Protein 2W0M (pdb70)

Secondary structure (DSSP, 8-state):
---EE--S-HHHHGGGTTSEETT-EEEEE-STTSSHHHHHHHHHHHHHHHT--EEEEESSS-HHHHHHHHHHTT---GGGBTTTEEEEE----TTB-SS--HHHHHHHHHHHHHHH-SS-EEEEEETGGGGSSS-GGGHHHHHHHHHHHHHHTTEEEEEEE--HHHH-SEEEEEEEEEETTEEEEEEEEEEETT-----S-EEEEEETTTEEEEEEEPP-

B-factor: mean 36.16, std 5.41, range [18.7, 96.6]

Structure (mmCIF, N/CA/C/O backbone):
data_2W0M
#
_entry.id   2W0M
#
_cell.length_a   41.105
_cell.length_b   169.596
_cell.length_c   39.428
_cell.angle_alpha   90.00
_cell.angle_beta   90.00
_cell.angle_gamma   90.00
#
_symmetry.space_group_name_H-M   'P 21 21 2'
#
loop_
_entity.id
_entity.type
_entity.pdbx_description
1 polymer SSO2452
2 non-polymer 'ZINC ION'
3 non-polymer 'PYROPHOSPHATE 2-'
4 water water
#
loop_
_atom_site.group_PDB
_atom_site.id
_atom_site.type_symbol
_atom_site.label_atom_id
_atom_site.label_alt_id
_atom_site.label_comp_id
_atom_site.label_asym_id
_atom_site.label_entity_id
_atom_site.label_seq_id
_atom_site.pdbx_PDB_ins_code
_atom_site.Cartn_x
_atom_site.Cartn_y
_atom_site.Cartn_z
_atom_site.occupancy
_atom_site.B_iso_or_equiv
_atom_site.auth_seq_id
_atom_site.auth_comp_id
_atom_site.auth_asym_id
_atom_site.auth_atom_id
_atom_site.pdbx_PDB_model_num
ATOM 1 N N . MET A 1 1 ? 50.643 36.995 28.267 1.00 46.63 1 MET A N 1
ATOM 2 C CA . MET A 1 1 ? 49.531 37.105 27.273 1.00 46.60 1 MET A CA 1
ATOM 3 C C . MET A 1 1 ? 48.201 37.424 27.969 1.00 45.63 1 MET A C 1
ATOM 4 O O . MET A 1 1 ? 47.739 38.564 27.931 1.00 45.61 1 MET A O 1
ATOM 9 N N . VAL A 1 2 ? 47.581 36.435 28.605 1.00 44.70 2 VAL A N 1
ATOM 10 C CA . VAL A 1 2 ? 46.459 36.734 29.502 1.00 43.65 2 VAL A CA 1
ATOM 11 C C . VAL A 1 2 ? 46.723 36.264 30.921 1.00 42.53 2 VAL A C 1
ATOM 12 O O . VAL A 1 2 ? 47.501 35.344 31.157 1.00 42.51 2 VAL A O 1
ATOM 16 N N . SER A 1 3 ? 46.068 36.934 31.863 1.00 41.33 3 SER A N 1
ATOM 17 C CA . SER A 1 3 ? 46.117 36.565 33.277 1.00 40.25 3 SER A CA 1
ATOM 18 C C . SER A 1 3 ? 45.263 35.327 33.518 1.00 38.93 3 SER A C 1
ATOM 19 O O . SER A 1 3 ? 44.085 35.298 33.187 1.00 38.39 3 SER A O 1
ATOM 22 N N . ARG A 1 4 ? 45.891 34.312 34.093 1.00 37.83 4 ARG A N 1
ATOM 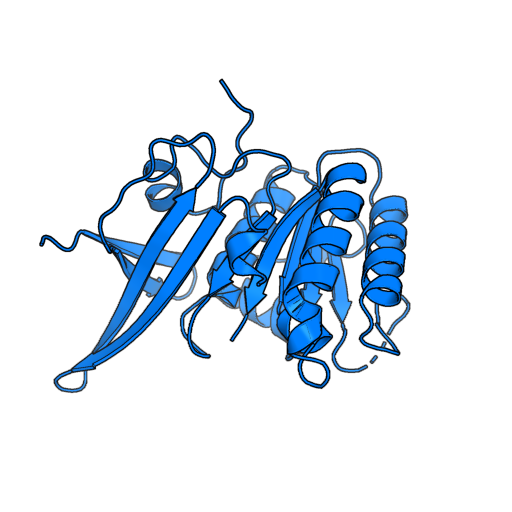23 C CA . ARG A 1 4 ? 45.298 32.994 34.239 1.00 37.00 4 ARG A CA 1
ATOM 24 C C . ARG A 1 4 ? 45.222 32.610 35.697 1.00 36.40 4 ARG A C 1
ATOM 25 O O . ARG A 1 4 ? 46.164 32.845 36.463 1.00 36.38 4 ARG A O 1
ATOM 33 N N . LEU A 1 5 ? 44.094 32.018 36.065 1.00 35.07 5 LEU A N 1
ATOM 34 C CA . LEU A 1 5 ? 43.871 31.529 37.420 1.00 34.59 5 LEU A CA 1
ATOM 35 C C . LEU A 1 5 ? 44.011 30.013 37.442 1.00 34.03 5 LEU A C 1
ATOM 36 O O . LEU A 1 5 ? 43.348 29.312 36.678 1.00 34.05 5 LEU A O 1
ATOM 41 N N . SER A 1 6 ? 44.847 29.509 38.338 1.00 33.14 6 SER A N 1
ATOM 42 C CA . SER A 1 6 ? 45.044 28.064 38.473 1.00 32.91 6 SER A CA 1
ATOM 43 C C . SER A 1 6 ? 43.777 27.319 38.867 1.00 32.91 6 SER A C 1
ATOM 44 O O . SER A 1 6 ? 42.987 27.791 39.683 1.00 33.01 6 SER A O 1
ATOM 47 N N . THR A 1 7 ? 43.609 26.136 38.291 1.00 33.09 7 THR A N 1
ATOM 48 C CA . THR A 1 7 ? 42.477 25.269 38.600 1.00 33.02 7 THR A CA 1
ATOM 49 C C . THR A 1 7 ? 42.653 24.619 39.960 1.00 32.84 7 THR A C 1
ATOM 50 O O . THR A 1 7 ? 41.713 24.059 40.519 1.00 32.87 7 THR A O 1
ATOM 54 N N . GLY A 1 8 ? 43.860 24.691 40.490 1.00 32.84 8 GLY A N 1
ATOM 55 C CA . GLY A 1 8 ? 44.194 23.984 41.725 1.00 32.92 8 GLY A CA 1
ATOM 56 C C . GLY A 1 8 ? 44.737 22.591 41.450 1.00 33.38 8 GLY A C 1
ATOM 57 O O . GLY A 1 8 ? 45.158 21.897 42.370 1.00 33.05 8 GLY A O 1
ATOM 58 N N . ILE A 1 9 ? 44.722 22.190 40.180 1.00 33.72 9 ILE A N 1
ATOM 59 C CA . ILE A 1 9 ? 45.299 20.914 39.745 1.00 34.10 9 ILE A CA 1
ATOM 60 C C . ILE A 1 9 ? 46.431 21.179 38.763 1.00 34.52 9 ILE A C 1
ATOM 61 O O . ILE A 1 9 ? 46.191 21.484 37.600 1.00 34.67 9 ILE A O 1
ATOM 66 N N . LEU A 1 10 ? 47.669 21.078 39.230 1.00 35.13 10 LEU A N 1
ATOM 67 C CA . LEU A 1 10 ? 48.819 21.490 38.424 1.00 35.53 10 LEU A CA 1
ATOM 68 C C . LEU A 1 10 ? 48.846 20.775 37.088 1.00 35.52 10 LEU A C 1
ATOM 69 O O . LEU A 1 10 ? 49.079 21.388 36.039 1.00 35.43 10 LEU A O 1
ATOM 74 N N . ASP A 1 11 ? 48.621 19.467 37.131 1.00 35.52 11 ASP A N 1
ATOM 75 C CA . ASP A 1 11 ? 48.683 18.661 35.920 1.00 35.51 11 ASP A CA 1
ATOM 76 C C . ASP A 1 11 ? 47.632 19.116 34.945 1.00 34.81 11 ASP A C 1
ATOM 77 O O . ASP A 1 11 ? 47.761 18.903 33.745 1.00 34.95 11 ASP A O 1
ATOM 82 N N . PHE A 1 12 ? 46.585 19.749 35.456 1.00 34.17 12 PHE A N 1
ATOM 83 C CA . PHE A 1 12 ? 45.516 20.205 34.584 1.00 33.82 12 PHE A CA 1
ATOM 84 C C . PHE A 1 12 ? 45.870 21.566 34.012 1.00 33.30 12 PHE A C 1
ATOM 85 O O . PHE A 1 12 ? 45.595 21.850 32.848 1.00 32.79 12 PHE A O 1
ATOM 93 N N . ASP A 1 13 ? 46.492 22.395 34.842 1.00 33.04 13 ASP A N 1
ATOM 94 C CA . ASP A 1 13 ? 46.916 23.724 34.417 1.00 32.88 13 ASP A CA 1
ATOM 95 C C . ASP A 1 13 ? 47.848 23.621 33.215 1.00 33.01 13 ASP A C 1
ATOM 96 O O . ASP A 1 13 ? 47.882 24.511 32.368 1.00 33.09 13 ASP A O 1
ATOM 101 N N . LYS A 1 14 ? 48.601 22.527 33.159 1.00 33.39 14 LYS A N 1
ATOM 102 C CA . LYS A 1 14 ? 49.551 22.292 32.080 1.00 33.57 14 LYS A CA 1
ATOM 103 C C . LYS A 1 14 ? 48.791 22.215 30.761 1.00 33.28 14 LYS A C 1
ATOM 104 O O . LYS A 1 14 ? 49.321 22.548 29.698 1.00 33.33 14 LYS A O 1
ATOM 110 N N . LEU A 1 15 ? 47.540 21.782 30.843 1.00 32.67 15 LEU A N 1
ATOM 111 C CA . LEU A 1 15 ? 46.750 21.515 29.648 1.00 32.29 15 LEU A CA 1
ATOM 112 C C . LEU A 1 15 ? 46.150 22.787 29.052 1.00 32.05 15 LEU A C 1
ATOM 113 O O . LEU A 1 15 ? 45.654 22.778 27.924 1.00 31.66 15 LEU A O 1
ATOM 118 N N . ILE A 1 16 ? 46.239 23.885 29.801 1.00 31.78 16 ILE A N 1
ATOM 119 C CA . ILE A 1 16 ? 45.600 25.139 29.415 1.00 31.61 16 ILE A CA 1
ATOM 120 C C . ILE A 1 16 ? 46.522 26.329 29.670 1.00 31.67 16 ILE A C 1
ATOM 121 O O . ILE A 1 16 ? 46.086 27.413 30.040 1.00 31.16 16 ILE A O 1
ATOM 126 N N . GLN A 1 17 ? 47.808 26.087 29.469 1.00 31.89 17 GLN A N 1
ATOM 127 C CA A GLN A 1 17 ? 48.822 27.138 29.456 0.50 32.04 17 GLN A CA 1
ATOM 128 C CA B GLN A 1 17 ? 48.804 27.153 29.445 0.50 31.98 17 GLN A CA 1
ATOM 129 C C . GLN A 1 17 ? 48.876 27.910 30.758 1.00 31.96 17 GLN A C 1
ATOM 130 O O . GLN A 1 17 ? 49.139 29.106 30.773 1.00 32.31 17 GLN A O 1
ATOM 141 N N . GLY A 1 18 ? 48.631 27.209 31.853 1.00 32.16 18 GLY A N 1
ATOM 142 C CA . GLY A 1 18 ? 48.804 27.792 33.167 1.00 32.29 18 GLY A CA 1
ATOM 143 C C . GLY A 1 18 ? 47.530 27.950 33.953 1.00 32.33 18 GLY A C 1
ATOM 144 O O . GLY A 1 18 ? 47.568 28.070 35.166 1.00 32.66 18 GLY A O 1
ATOM 145 N N . GLY A 1 19 ? 46.399 27.983 33.270 1.00 32.16 19 GLY A N 1
ATOM 146 C CA . GLY A 1 19 ? 45.130 28.081 33.965 1.00 32.17 19 GLY A CA 1
ATOM 147 C C . GLY A 1 19 ? 44.035 28.772 33.187 1.00 32.33 19 GLY A C 1
ATOM 148 O O . GLY A 1 19 ? 44.160 29.016 31.986 1.00 31.94 19 GLY A O 1
ATOM 149 N N . ILE A 1 20 ? 42.963 29.100 33.903 1.00 32.93 20 ILE A N 1
ATOM 150 C CA . ILE A 1 20 ? 41.760 29.669 33.304 1.00 33.18 20 ILE A CA 1
ATOM 151 C C . ILE A 1 20 ? 41.910 31.169 33.139 1.00 33.07 20 ILE A C 1
ATOM 152 O O . ILE A 1 20 ? 42.197 31.862 34.108 1.00 33.16 20 ILE A O 1
ATOM 157 N N . PRO A 1 21 ? 41.689 31.681 31.919 1.00 32.87 21 PRO A N 1
ATOM 158 C CA . PRO A 1 21 ? 41.720 33.129 31.708 1.00 33.33 21 PRO A CA 1
ATOM 159 C C . PRO A 1 21 ? 40.791 33.914 32.627 1.00 33.17 21 PRO A C 1
ATOM 160 O O . PRO A 1 21 ? 39.603 33.613 32.758 1.00 32.77 21 PRO A O 1
ATOM 164 N N . GLN A 1 22 ? 41.356 34.922 33.274 1.00 33.65 22 GLN A N 1
ATOM 165 C CA . GLN A 1 22 ? 40.594 35.740 34.208 1.00 33.57 22 GLN A CA 1
ATOM 166 C C . GLN A 1 22 ? 39.389 36.326 33.499 1.00 33.33 22 GLN A C 1
ATOM 167 O O . GLN A 1 22 ? 39.500 36.839 32.399 1.00 33.31 22 GLN A O 1
ATOM 173 N N . GLY A 1 23 ? 38.229 36.227 34.130 1.00 33.61 23 GLY A N 1
ATOM 174 C CA . GLY A 1 23 ? 36.997 36.794 33.574 1.00 33.53 23 GLY A CA 1
ATOM 175 C C . GLY A 1 23 ? 36.192 35.812 32.742 1.00 33.40 23 GLY A C 1
ATOM 176 O O . GLY A 1 23 ? 35.093 36.130 32.287 1.00 34.10 23 GLY A O 1
ATOM 177 N N . PHE A 1 24 ? 36.728 34.615 32.538 1.00 32.97 24 PHE A N 1
ATOM 178 C CA . PHE A 1 24 ? 36.033 33.612 31.743 1.00 32.74 24 PHE A CA 1
ATOM 179 C C . PHE A 1 24 ? 34.837 32.986 32.469 1.00 32.68 24 PHE A C 1
ATOM 180 O O . PHE A 1 24 ? 34.782 32.929 33.692 1.00 32.63 24 PHE A O 1
ATOM 188 N N . PHE A 1 25 ? 33.888 32.538 31.657 1.00 32.46 25 PHE A N 1
ATOM 189 C CA . PHE A 1 25 ? 32.724 31.773 32.086 1.00 32.47 25 PHE A CA 1
ATOM 190 C C . PHE A 1 25 ? 32.936 30.370 31.524 1.00 31.97 25 PHE A C 1
ATOM 191 O O . PHE A 1 25 ? 32.958 30.182 30.308 1.00 31.76 25 PHE A O 1
ATOM 199 N N . ILE A 1 26 ? 33.136 29.410 32.425 1.00 31.75 26 ILE A N 1
ATOM 200 C CA . ILE A 1 26 ? 33.519 28.044 32.087 1.00 31.98 26 ILE A CA 1
ATOM 201 C C . ILE A 1 26 ? 32.397 27.060 32.393 1.00 31.96 26 ILE A C 1
ATOM 202 O O . ILE A 1 26 ? 31.942 26.946 33.531 1.00 32.32 26 ILE A O 1
ATOM 207 N N . ALA A 1 27 ? 31.965 26.344 31.368 1.00 31.65 27 ALA A N 1
ATOM 208 C CA . ALA A 1 27 ? 30.913 25.351 31.522 1.00 31.79 27 ALA A CA 1
ATOM 209 C C . ALA A 1 27 ? 31.534 23.993 31.814 1.00 31.99 27 ALA A C 1
ATOM 210 O O . ALA A 1 27 ? 32.394 23.517 31.079 1.00 32.00 27 ALA A O 1
ATOM 212 N N . LEU A 1 28 ? 31.105 23.401 32.919 1.00 32.33 28 LEU A N 1
ATOM 213 C CA . LEU A 1 28 ? 31.507 22.044 33.299 1.00 32.58 28 LEU A CA 1
ATOM 214 C C . LEU A 1 28 ? 30.314 21.125 33.102 1.00 32.48 28 LEU A C 1
ATOM 215 O O . LEU A 1 28 ? 29.328 21.206 33.844 1.00 31.77 28 LEU A O 1
ATOM 220 N N . THR A 1 29 ? 30.413 20.243 32.112 1.00 32.82 29 THR A N 1
ATOM 221 C CA . THR A 1 29 ? 29.287 19.441 31.692 1.00 33.54 29 THR A CA 1
ATOM 222 C C . THR A 1 29 ? 29.568 17.950 31.898 1.00 33.73 29 THR A C 1
ATOM 223 O O . THR A 1 29 ? 30.725 17.500 31.886 1.00 33.60 29 THR A O 1
ATOM 227 N N . GLY A 1 30 ? 28.501 17.191 32.100 1.00 33.78 30 GLY A N 1
ATOM 228 C CA . GLY A 1 30 ? 28.633 15.774 32.377 1.00 34.06 30 GLY A CA 1
ATOM 229 C C . GLY A 1 30 ? 27.547 15.236 33.284 1.00 34.44 30 GLY A C 1
ATOM 230 O O . GLY A 1 30 ? 26.895 15.970 34.029 1.00 34.82 30 GLY A O 1
ATOM 231 N N . GLU A 1 31 ? 27.365 13.930 33.196 1.00 34.61 31 GLU A N 1
ATOM 232 C CA . GLU A 1 31 ? 26.403 13.201 33.997 1.00 35.10 31 GLU A CA 1
ATOM 233 C C . GLU A 1 31 ? 26.618 13.503 35.483 1.00 35.21 31 GLU A C 1
ATOM 234 O O . GLU A 1 31 ? 27.691 13.966 35.880 1.00 34.98 31 GLU A O 1
ATOM 240 N N . PRO A 1 32 ? 25.595 13.250 36.320 1.00 35.26 32 PRO A N 1
ATOM 241 C CA . PRO A 1 32 ? 25.836 13.353 37.758 1.00 34.97 32 PRO A CA 1
ATOM 242 C C . PRO A 1 32 ? 26.881 12.342 38.229 1.00 34.54 32 PRO A C 1
ATOM 243 O O . PRO A 1 32 ? 26.961 11.236 37.699 1.00 34.12 32 PRO A O 1
ATOM 247 N N . GLY A 1 33 ? 27.679 12.750 39.210 1.00 34.27 33 GLY A N 1
ATOM 248 C CA . GLY A 1 33 ? 28.717 11.908 39.807 1.00 34.16 33 GLY A CA 1
ATOM 249 C C . GLY A 1 33 ? 29.962 11.725 38.959 1.00 33.68 33 GLY A C 1
ATOM 250 O O . GLY A 1 33 ? 30.597 10.684 39.007 1.00 33.59 33 GLY A O 1
ATOM 251 N N . THR A 1 34 ? 30.327 12.748 38.198 1.00 33.66 34 THR A N 1
ATOM 252 C CA . THR A 1 34 ? 31.453 12.651 37.266 1.00 33.11 34 THR A CA 1
ATOM 253 C C . THR A 1 34 ? 32.635 13.524 37.681 1.00 33.22 34 THR A C 1
ATOM 254 O O . THR A 1 34 ? 33.634 13.625 36.959 1.00 32.84 34 THR A O 1
ATOM 258 N N . GLY A 1 35 ? 32.512 14.161 38.841 1.00 33.14 35 GLY A N 1
ATOM 259 C CA . GLY A 1 35 ? 33.619 14.901 39.429 1.00 33.23 35 GLY A CA 1
ATOM 260 C C . GLY A 1 35 ? 33.525 16.406 39.293 1.00 33.21 35 GLY A C 1
ATOM 261 O O . GLY A 1 35 ? 34.460 17.123 39.632 1.00 33.69 35 GLY A O 1
ATOM 262 N N . LYS A 1 36 ? 32.394 16.901 38.810 1.00 33.09 36 LYS A N 1
ATOM 263 C CA . LYS A 1 36 ? 32.282 18.329 38.510 1.00 32.44 36 LYS A CA 1
ATOM 264 C C . LYS A 1 36 ? 32.337 19.175 39.778 1.00 32.15 36 LYS A C 1
ATOM 265 O O . LYS A 1 36 ? 32.942 20.263 39.799 1.00 31.89 36 LYS A O 1
ATOM 271 N N . THR A 1 37 ? 31.697 18.704 40.843 1.00 32.08 37 THR A N 1
ATOM 272 C CA . THR A 1 37 ? 31.742 19.446 42.100 1.00 32.17 37 THR A CA 1
ATOM 273 C C . THR A 1 37 ? 33.168 19.473 42.653 1.00 32.16 37 THR A C 1
ATOM 274 O O . THR A 1 37 ? 33.659 20.530 43.034 1.00 32.06 37 THR A O 1
ATOM 278 N N . ILE A 1 38 ? 33.839 18.326 42.665 1.00 31.96 38 ILE A N 1
ATOM 279 C CA . ILE A 1 38 ? 35.214 18.259 43.172 1.00 32.05 38 ILE A CA 1
ATOM 280 C C . ILE A 1 38 ? 36.111 19.193 42.366 1.00 32.11 38 ILE A C 1
ATOM 281 O O . ILE A 1 38 ? 36.898 19.941 42.934 1.00 32.24 38 ILE A O 1
ATOM 286 N N . PHE A 1 39 ? 35.984 19.157 41.040 1.00 31.93 39 PHE A N 1
ATOM 287 C CA . PHE A 1 39 ? 36.794 20.015 40.174 1.00 32.09 39 PHE A CA 1
ATOM 288 C C . PHE A 1 39 ? 36.624 21.475 40.583 1.00 32.07 39 PHE A C 1
ATOM 289 O O . PHE A 1 39 ? 37.576 22.272 40.600 1.00 31.59 39 PHE A O 1
ATOM 297 N N . SER A 1 40 ? 35.389 21.806 40.930 1.00 31.85 40 SER A N 1
ATOM 298 C CA . SER A 1 40 ? 35.028 23.148 41.356 1.00 32.12 40 SER A CA 1
ATOM 299 C C . SER A 1 40 ? 35.603 23.501 42.734 1.00 32.24 40 SER A C 1
ATOM 300 O O . SER A 1 40 ? 36.052 24.633 42.959 1.00 32.57 40 SER A O 1
ATOM 303 N N . LEU A 1 41 ? 35.561 22.542 43.656 1.00 32.33 41 LEU A N 1
ATOM 304 C CA . LEU A 1 41 ? 36.126 22.753 44.977 1.00 32.43 41 LEU A CA 1
ATOM 305 C C . LEU A 1 41 ? 37.621 23.067 44.866 1.00 32.45 41 LEU A C 1
ATOM 306 O O . LEU A 1 41 ? 38.140 23.868 45.633 1.00 32.75 41 LEU A O 1
ATOM 311 N N . HIS A 1 42 ? 38.308 22.435 43.916 1.00 32.45 42 HIS A N 1
ATOM 312 C CA . HIS A 1 42 ? 39.742 22.716 43.700 1.00 32.29 42 HIS A CA 1
ATOM 313 C C . HIS A 1 42 ? 39.964 24.192 43.366 1.00 32.49 42 HIS A C 1
ATOM 314 O O . HIS A 1 42 ? 40.928 24.792 43.788 1.00 33.28 42 HIS A O 1
ATOM 321 N N . PHE A 1 43 ? 39.070 24.739 42.556 1.00 32.91 43 PHE A N 1
ATOM 322 C CA . PHE A 1 43 ? 39.180 26.100 41.996 1.00 32.92 43 PHE A CA 1
ATOM 323 C C . PHE A 1 43 ? 39.015 27.115 43.116 1.00 33.20 43 PHE A C 1
ATOM 324 O O . PHE A 1 43 ? 39.716 28.126 43.192 1.00 32.75 43 PHE A O 1
ATOM 332 N N . ILE A 1 44 ? 38.062 26.821 43.989 1.00 33.15 44 ILE A N 1
ATOM 333 C CA . ILE A 1 44 ? 37.778 27.655 45.148 1.00 33.08 44 ILE A CA 1
ATOM 334 C C . ILE A 1 44 ? 38.884 27.515 46.189 1.00 33.12 44 ILE A C 1
ATOM 335 O O . ILE A 1 44 ? 39.391 28.509 46.719 1.00 33.55 44 ILE A O 1
ATOM 340 N N . ALA A 1 45 ? 39.278 26.282 46.458 1.00 32.81 45 ALA A N 1
ATOM 341 C CA . ALA A 1 45 ? 40.325 26.028 47.438 1.00 32.95 45 ALA A CA 1
ATOM 342 C C . ALA A 1 45 ? 41.576 26.817 47.086 1.00 32.69 45 ALA A C 1
ATOM 343 O O . ALA A 1 45 ? 42.226 27.394 47.957 1.00 32.31 45 ALA A O 1
ATOM 345 N N . LYS A 1 46 ? 41.903 26.836 45.797 1.00 32.93 46 LYS A N 1
ATOM 346 C CA . LYS A 1 46 ? 43.123 27.485 45.322 1.00 32.80 46 LYS A CA 1
ATOM 347 C C . LYS A 1 46 ? 42.978 28.993 45.453 1.00 32.81 46 LYS A C 1
ATOM 348 O O . LYS A 1 46 ? 43.905 29.681 45.888 1.00 32.73 46 LYS A O 1
ATOM 354 N N . GLY A 1 47 ? 41.808 29.497 45.085 1.00 32.56 47 GLY A N 1
ATOM 355 C CA . GLY A 1 47 ? 41.490 30.913 45.267 1.00 32.84 47 GLY A CA 1
ATOM 356 C C . GLY A 1 47 ? 41.646 31.360 46.704 1.00 32.99 47 GLY A C 1
ATOM 357 O O . GLY A 1 47 ? 42.250 32.396 46.986 1.00 32.70 47 GLY A O 1
ATOM 358 N N . LEU A 1 48 ? 41.099 30.573 47.619 1.00 33.61 48 LEU A N 1
ATOM 359 C CA . LEU A 1 48 ? 41.138 30.915 49.034 1.00 34.30 48 LEU A CA 1
ATOM 360 C C . LEU A 1 48 ? 42.585 30.964 49.507 1.00 35.00 48 LEU A C 1
ATOM 361 O O . LEU A 1 48 ? 42.988 31.886 50.200 1.00 34.75 48 LEU A O 1
ATOM 366 N N . ARG A 1 49 ? 43.369 29.974 49.109 1.00 36.03 49 ARG A N 1
ATOM 367 C CA . ARG A 1 49 ? 44.776 29.945 49.487 1.00 36.99 49 ARG A CA 1
ATOM 368 C C . ARG A 1 49 ? 45.532 31.096 48.829 1.00 36.96 49 ARG A C 1
ATOM 369 O O . ARG A 1 49 ? 46.544 31.560 49.348 1.00 37.31 49 ARG A O 1
ATOM 377 N N . ASP A 1 50 ? 45.024 31.565 47.696 1.00 37.17 50 ASP A N 1
ATOM 378 C CA . ASP A 1 50 ? 45.640 32.681 46.975 1.00 37.46 50 ASP A CA 1
ATOM 379 C C . ASP A 1 50 ? 45.210 34.022 47.550 1.00 37.18 50 ASP A C 1
ATOM 380 O O . ASP A 1 50 ? 45.778 35.049 47.215 1.00 37.60 50 ASP A O 1
ATOM 385 N N . GLY A 1 51 ? 44.201 34.016 48.410 1.00 36.95 51 GLY A N 1
ATOM 386 C CA . GLY A 1 51 ? 43.658 35.264 48.956 1.00 36.57 51 GLY A CA 1
ATOM 387 C C . GLY A 1 51 ? 42.548 35.875 48.104 1.00 36.27 51 GLY A C 1
ATOM 388 O O . GLY A 1 51 ? 42.161 37.017 48.326 1.00 36.28 51 GLY A O 1
ATOM 389 N N . ASP A 1 52 ? 42.048 35.122 47.127 1.00 35.69 52 ASP A N 1
ATOM 390 C CA . ASP A 1 52 ? 40.945 35.577 46.268 1.00 35.67 52 ASP A CA 1
ATOM 391 C C . ASP A 1 52 ? 39.604 35.509 47.010 1.00 35.42 52 ASP A C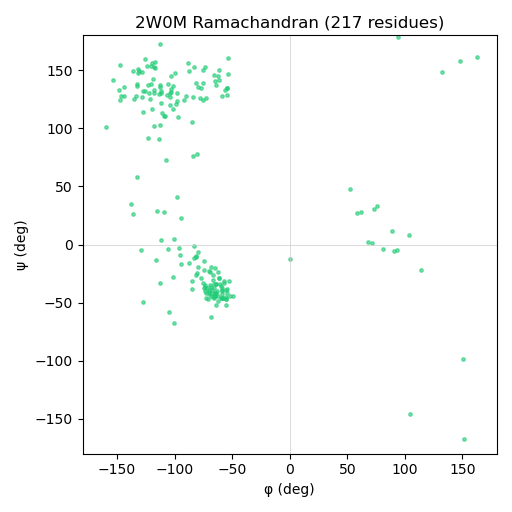 1
ATOM 392 O O . ASP A 1 52 ? 39.335 34.550 47.721 1.00 35.79 52 ASP A O 1
ATOM 397 N N . PRO A 1 53 ? 38.745 36.524 46.840 1.00 34.98 53 PRO A N 1
ATOM 398 C CA . PRO A 1 53 ? 37.386 36.311 47.310 1.00 34.53 53 PRO A CA 1
ATOM 399 C C . PRO A 1 53 ? 36.720 35.198 46.525 1.00 33.94 53 PRO A C 1
ATOM 400 O O . PRO A 1 53 ? 36.840 35.144 45.302 1.00 34.15 53 PRO A O 1
ATOM 404 N N . CYS A 1 54 ? 36.010 34.325 47.230 1.00 33.17 54 CYS A N 1
ATOM 405 C CA . CYS A 1 54 ? 35.410 33.148 46.624 1.00 32.58 54 CYS A CA 1
ATOM 406 C C . CYS A 1 54 ? 33.956 32.956 47.028 1.00 31.79 54 CYS A C 1
ATOM 407 O O . CYS A 1 54 ? 33.585 33.127 48.187 1.00 31.20 54 CYS A O 1
ATOM 410 N N . ILE A 1 55 ? 33.148 32.594 46.037 1.00 31.44 55 ILE A N 1
ATOM 411 C CA . ILE A 1 55 ? 31.718 32.365 46.225 1.00 31.20 55 ILE A CA 1
ATOM 412 C C . ILE A 1 55 ? 31.320 31.063 45.549 1.00 30.89 55 ILE A C 1
ATOM 413 O O . ILE A 1 55 ? 31.636 30.797 44.376 1.00 30.96 55 ILE A O 1
ATOM 418 N N . TYR A 1 56 ? 30.659 30.220 46.324 1.00 31.12 56 TYR A N 1
ATOM 419 C CA . TYR A 1 56 ? 30.171 28.954 45.835 1.00 30.56 56 TYR A CA 1
ATOM 420 C C . TYR A 1 56 ? 28.667 28.925 45.993 1.00 30.49 56 TYR A C 1
ATOM 421 O O . TYR A 1 56 ? 28.161 28.972 47.117 1.00 30.51 56 TYR A O 1
ATOM 430 N N . VAL A 1 57 ? 27.959 28.849 44.869 1.00 30.15 57 VAL A N 1
ATOM 431 C CA . VAL A 1 57 ? 26.503 28.681 44.872 1.00 30.18 57 VAL A CA 1
ATOM 432 C C . VAL A 1 57 ? 26.121 27.219 44.638 1.00 30.65 57 VAL A C 1
ATOM 433 O O . VAL A 1 57 ? 26.458 26.632 43.615 1.00 30.45 57 VAL A O 1
ATOM 437 N N . THR A 1 58 ? 25.399 26.645 45.597 1.00 31.28 58 THR A N 1
ATOM 438 C CA . THR A 1 58 ? 25.004 25.241 45.531 1.00 31.75 58 THR A CA 1
ATOM 439 C C . THR A 1 58 ? 23.488 25.106 45.486 1.00 32.45 58 THR A C 1
ATOM 440 O O . THR A 1 58 ? 22.765 25.704 46.284 1.00 32.06 58 THR A O 1
ATOM 444 N N . THR A 1 59 ? 23.023 24.317 44.523 1.00 33.35 59 THR A N 1
ATOM 445 C CA . THR A 1 59 ? 21.603 24.205 44.234 1.00 34.36 59 THR A CA 1
ATOM 446 C C . THR A 1 59 ? 21.053 22.805 44.490 1.00 35.37 59 THR A C 1
ATOM 447 O O . THR A 1 59 ? 19.837 22.613 44.534 1.00 35.91 59 THR A O 1
ATOM 451 N N . GLU A 1 60 ? 21.938 21.829 44.656 1.00 36.68 60 GLU A N 1
ATOM 452 C CA . GLU A 1 60 ? 21.515 20.434 44.847 1.00 38.00 60 GLU A CA 1
ATOM 453 C C . GLU A 1 60 ? 21.844 19.954 46.248 1.00 38.42 60 GLU A C 1
ATOM 454 O O . GLU A 1 60 ? 21.128 19.134 46.818 1.00 38.52 60 GLU A O 1
ATOM 460 N N . GLU A 1 61 ? 22.948 20.454 46.789 1.00 38.91 61 GLU A N 1
ATOM 461 C CA . GLU A 1 61 ? 23.408 20.042 48.104 1.00 39.54 61 GLU A CA 1
ATOM 462 C C . GLU A 1 61 ? 23.313 21.188 49.083 1.00 39.25 61 GLU A C 1
ATOM 463 O O . GLU A 1 61 ? 23.047 22.338 48.709 1.00 40.07 61 GLU A O 1
ATOM 469 N N . SER A 1 62 ? 23.571 20.859 50.342 1.00 38.39 62 SER A N 1
ATOM 470 C CA . SER A 1 62 ? 23.581 21.832 51.413 1.00 37.55 62 SER A CA 1
ATOM 471 C C . SER A 1 62 ? 24.971 22.438 51.540 1.00 37.15 62 SER A C 1
ATOM 472 O O . SER A 1 62 ? 25.971 21.842 51.143 1.00 36.53 62 SER A O 1
ATOM 475 N N . ARG A 1 63 ? 25.017 23.635 52.103 1.00 36.77 63 ARG A N 1
ATOM 476 C CA . ARG A 1 63 ? 26.274 24.294 52.377 1.00 36.47 63 ARG A CA 1
ATOM 477 C C . ARG A 1 63 ? 27.173 23.398 53.212 1.00 36.02 63 ARG A C 1
ATOM 478 O O . ARG A 1 63 ? 28.376 23.366 53.020 1.00 35.72 63 ARG A O 1
ATOM 486 N N . ASP A 1 64 ? 26.581 22.671 54.150 1.00 35.71 64 ASP A N 1
ATOM 487 C CA . ASP A 1 64 ? 27.363 21.818 55.033 1.00 35.48 64 ASP A CA 1
ATOM 488 C C . ASP A 1 64 ? 27.958 20.669 54.255 1.00 35.07 64 ASP A C 1
ATOM 489 O O . ASP A 1 64 ? 29.082 20.247 54.512 1.00 34.66 64 ASP A O 1
ATOM 494 N N . SER A 1 65 ? 27.202 20.175 53.286 1.00 34.91 65 SER A N 1
ATOM 495 C CA . SER A 1 65 ? 27.671 19.066 52.459 1.00 35.02 65 SER A CA 1
ATOM 496 C C . SER A 1 65 ? 28.888 19.484 51.653 1.00 34.64 65 SER A C 1
ATOM 497 O O . SER A 1 65 ? 29.843 18.731 51.535 1.00 34.76 65 SER A O 1
ATOM 500 N N . ILE A 1 66 ? 28.840 20.698 51.111 1.00 34.66 66 ILE A N 1
ATOM 501 C CA . ILE A 1 66 ? 29.959 21.266 50.352 1.00 34.36 66 ILE A CA 1
ATOM 502 C C . ILE A 1 66 ? 31.189 21.339 51.249 1.00 34.26 66 ILE A C 1
ATOM 503 O O . ILE A 1 66 ? 32.285 20.937 50.863 1.00 34.17 66 ILE A O 1
ATOM 508 N N . ILE A 1 67 ? 30.985 21.821 52.467 1.00 34.43 67 ILE A N 1
ATOM 509 C CA . ILE A 1 67 ? 32.071 21.966 53.433 1.00 34.52 67 ILE A CA 1
ATOM 510 C C . ILE A 1 67 ? 32.643 20.599 53.821 1.00 34.93 67 ILE A C 1
ATOM 511 O O . ILE A 1 67 ? 33.857 20.438 53.910 1.00 34.94 67 ILE A O 1
ATOM 516 N N . ARG A 1 68 ? 31.770 19.616 54.023 1.00 35.19 68 ARG A N 1
ATOM 517 C CA . ARG A 1 68 ? 32.205 18.268 54.387 1.00 35.67 68 ARG A CA 1
ATOM 518 C C . ARG A 1 68 ? 32.978 17.638 53.244 1.00 35.50 68 ARG A C 1
ATOM 519 O O . ARG A 1 68 ? 33.949 16.921 53.455 1.00 35.28 68 ARG A O 1
ATOM 527 N N . GLN A 1 69 ? 32.536 17.914 52.027 1.00 35.56 69 GLN A N 1
ATOM 528 C CA . GLN A 1 69 ? 33.169 17.353 50.841 1.00 35.89 69 GLN A CA 1
ATOM 529 C C . GLN A 1 69 ? 34.586 17.868 50.702 1.00 35.57 69 GLN A C 1
ATOM 530 O O . GLN A 1 69 ? 35.517 17.109 50.413 1.00 35.36 69 GLN A O 1
ATOM 536 N N . ALA A 1 70 ? 34.737 19.170 50.912 1.00 34.97 70 ALA A N 1
ATOM 537 C CA . ALA A 1 70 ? 36.033 19.810 50.805 1.00 34.66 70 ALA A CA 1
ATOM 538 C C . ALA A 1 70 ? 37.001 19.208 51.824 1.00 34.63 70 ALA A C 1
ATOM 539 O O . ALA A 1 70 ? 38.195 19.093 51.563 1.00 34.18 70 ALA A O 1
ATOM 541 N N . LYS A 1 71 ? 36.480 18.825 52.985 1.00 34.89 71 LYS A N 1
ATOM 542 C CA . LYS A 1 71 ? 37.330 18.318 54.067 1.00 35.43 71 LYS A CA 1
ATOM 543 C C . LYS A 1 71 ? 37.879 16.961 53.684 1.00 35.73 71 LYS A C 1
ATOM 544 O O . LYS A 1 71 ? 38.910 16.521 54.180 1.00 35.81 71 LYS A O 1
ATOM 550 N N . GLN A 1 72 ? 37.172 16.308 52.778 1.00 36.27 72 GLN A N 1
ATOM 551 C CA . GLN A 1 72 ? 37.582 15.011 52.282 1.00 36.61 72 GLN A CA 1
ATOM 552 C C . GLN A 1 72 ? 38.933 15.154 51.605 1.00 36.44 72 GLN A C 1
ATOM 553 O O . GLN A 1 72 ? 39.727 14.221 51.587 1.00 36.04 72 GLN A O 1
ATOM 559 N N . PHE A 1 73 ? 39.199 16.337 51.059 1.00 36.36 73 PHE A N 1
ATOM 560 C CA . PHE A 1 73 ? 40.393 16.527 50.240 1.00 36.55 73 PHE A CA 1
ATOM 561 C C . PHE A 1 73 ? 41.329 17.504 50.908 1.00 36.79 73 PHE A C 1
ATOM 562 O O . PHE A 1 73 ? 42.115 18.188 50.269 1.00 36.64 73 PHE A O 1
ATOM 570 N N . ASN A 1 74 ? 41.233 17.503 52.233 1.00 37.35 74 ASN A N 1
ATOM 571 C CA . ASN A 1 74 ? 42.087 18.292 53.129 1.00 37.79 74 ASN A CA 1
ATOM 572 C C . ASN A 1 74 ? 41.952 19.787 52.908 1.00 37.48 74 ASN A C 1
ATOM 573 O O . ASN A 1 74 ? 42.893 20.532 53.164 1.00 37.58 74 ASN A O 1
ATOM 578 N N . TRP A 1 75 ? 40.783 20.219 52.441 1.00 37.33 75 TRP A N 1
ATOM 579 C CA . TRP A 1 75 ? 40.454 21.652 52.370 1.00 37.28 75 TRP A CA 1
ATOM 580 C C . TRP A 1 75 ? 39.497 22.042 53.487 1.00 37.27 75 TRP A C 1
ATOM 581 O O . TRP A 1 75 ? 38.457 21.406 53.690 1.00 37.64 75 TRP A O 1
ATOM 592 N N . ASP A 1 76 ? 39.855 23.109 54.192 1.00 36.82 76 ASP A N 1
ATOM 593 C CA . ASP A 1 76 ? 39.145 23.530 55.386 1.00 36.30 76 ASP A CA 1
ATOM 594 C C . ASP A 1 76 ? 38.461 24.884 55.149 1.00 35.97 76 ASP A C 1
ATOM 595 O O . ASP A 1 76 ? 39.039 25.940 55.380 1.00 35.78 76 ASP A O 1
ATOM 600 N N . PHE A 1 77 ? 37.218 24.831 54.692 1.00 35.54 77 PHE A N 1
ATOM 601 C CA . PHE A 1 77 ? 36.491 26.026 54.271 1.00 35.49 77 PHE A CA 1
ATOM 602 C C . PHE A 1 77 ? 35.886 26.786 55.434 1.00 35.55 77 PHE A C 1
ATOM 603 O O . PHE A 1 77 ? 35.390 27.898 55.271 1.00 35.61 77 PHE A O 1
ATOM 611 N N . GLU A 1 78 ? 35.912 26.183 56.610 1.00 35.84 78 GLU A N 1
ATOM 612 C CA . GLU A 1 78 ? 35.128 26.725 57.708 1.00 36.08 78 GLU A CA 1
ATOM 613 C C . GLU A 1 78 ? 35.602 28.103 58.160 1.00 35.78 78 GLU A C 1
ATOM 614 O O . GLU A 1 78 ? 34.787 29.000 58.356 1.00 35.88 78 GLU A O 1
ATOM 620 N N . GLU A 1 79 ? 36.910 28.285 58.290 1.00 35.47 79 GLU A N 1
ATOM 621 C CA . GLU A 1 79 ? 37.437 29.521 58.860 1.00 35.34 79 GLU A CA 1
ATOM 622 C C . GLU A 1 79 ? 37.554 30.644 57.841 1.00 35.41 79 GLU A C 1
ATOM 623 O O . GLU A 1 79 ? 37.958 31.751 58.179 1.00 35.32 79 GLU A O 1
ATOM 629 N N . TYR A 1 80 ? 37.193 30.356 56.599 1.00 35.76 80 TYR A N 1
ATOM 630 C CA . TYR A 1 80 ? 37.235 31.361 55.539 1.00 36.00 80 TYR A CA 1
ATOM 631 C C . TYR A 1 80 ? 35.865 32.001 55.416 1.00 36.30 80 TYR A C 1
ATOM 632 O O . TYR A 1 80 ? 35.713 33.069 54.823 1.00 35.78 80 TYR A O 1
ATOM 641 N N . ILE A 1 81 ? 34.872 31.332 55.992 1.00 36.72 81 ILE A N 1
ATOM 642 C CA . ILE A 1 81 ? 33.472 31.718 55.811 1.00 37.33 81 ILE A CA 1
ATOM 643 C C . ILE A 1 81 ? 33.209 33.141 56.278 1.00 37.53 81 ILE A C 1
ATOM 644 O O . ILE A 1 81 ? 33.553 33.527 57.402 1.00 37.48 81 ILE A O 1
ATOM 649 N N . GLU A 1 82 ? 32.610 33.914 55.377 1.00 37.71 82 GLU A N 1
ATOM 650 C CA . GLU A 1 82 ? 32.292 35.316 55.615 1.00 37.96 82 GLU A CA 1
ATOM 651 C C . GLU A 1 82 ? 33.537 36.202 55.711 1.00 37.52 82 GLU A C 1
ATOM 652 O O . GLU A 1 82 ? 33.435 37.406 55.928 1.00 37.91 82 GLU A O 1
ATOM 658 N N . LYS A 1 83 ? 34.709 35.608 55.528 1.00 36.92 83 LYS A N 1
ATOM 659 C CA . LYS A 1 83 ? 35.951 36.374 55.498 1.00 36.47 83 LYS A CA 1
ATOM 660 C C . LYS A 1 83 ? 36.451 36.496 54.066 1.00 35.75 83 LYS A C 1
ATOM 661 O O . LYS A 1 83 ? 36.638 37.601 53.551 1.00 35.16 83 LYS A O 1
ATOM 667 N N . LYS A 1 84 ? 36.674 35.341 53.443 1.00 34.62 84 LYS A N 1
ATOM 668 C CA . LYS A 1 84 ? 37.099 35.259 52.041 1.00 34.37 84 LYS A CA 1
ATOM 669 C C . LYS A 1 84 ? 36.226 34.288 51.221 1.00 33.20 84 LYS A C 1
ATOM 670 O O . LYS A 1 84 ? 36.382 34.194 50.015 1.00 32.56 84 LYS A O 1
ATOM 676 N N . LEU A 1 85 ? 35.298 33.596 51.888 1.00 32.49 85 LEU A N 1
ATOM 677 C CA . LEU A 1 85 ? 34.385 32.646 51.244 1.00 31.97 85 LEU A CA 1
ATOM 678 C C . LEU A 1 85 ? 32.951 32.871 51.683 1.00 31.68 85 LEU A C 1
ATOM 679 O O . LEU A 1 85 ? 32.670 33.067 52.863 1.00 31.35 85 LEU A O 1
ATOM 684 N N . ILE A 1 86 ? 32.041 32.839 50.723 1.00 31.43 86 ILE A N 1
ATOM 685 C CA . ILE A 1 86 ? 30.624 32.747 51.042 1.00 31.38 86 ILE A CA 1
ATOM 686 C C . ILE A 1 86 ? 30.044 31.598 50.236 1.00 31.45 86 ILE A C 1
ATOM 687 O O . ILE A 1 86 ? 30.220 31.522 49.022 1.00 30.65 86 ILE A O 1
ATOM 692 N N . ILE A 1 87 ? 29.377 30.684 50.924 1.00 31.68 87 ILE A N 1
ATOM 693 C CA . ILE A 1 87 ? 28.645 29.626 50.242 1.00 32.08 87 ILE A CA 1
ATOM 694 C C . ILE A 1 87 ? 27.184 29.982 50.301 1.00 32.43 87 ILE A C 1
ATOM 695 O O . ILE A 1 87 ? 26.622 30.164 51.382 1.00 31.76 87 ILE A O 1
ATOM 700 N N . ILE A 1 88 ? 26.589 30.126 49.122 1.00 33.46 88 ILE A N 1
ATOM 701 C CA . ILE A 1 88 ? 25.172 30.433 48.991 1.00 34.15 88 ILE A CA 1
ATOM 702 C C . ILE A 1 88 ? 24.403 29.148 48.734 1.00 35.78 88 ILE A C 1
ATOM 703 O O . ILE A 1 88 ? 24.678 28.415 47.790 1.00 35.26 88 ILE A O 1
ATOM 708 N N . ASP A 1 89 ? 23.442 28.895 49.609 1.00 37.75 89 ASP A N 1
ATOM 709 C CA . ASP A 1 89 ? 22.676 27.675 49.599 1.00 39.70 89 ASP A CA 1
ATOM 710 C C . ASP A 1 89 ? 21.368 27.922 48.858 1.00 40.98 89 ASP A C 1
ATOM 711 O O . ASP A 1 89 ? 20.499 28.648 49.326 1.00 41.24 89 ASP A O 1
ATOM 716 N N . ALA A 1 90 ? 21.237 27.341 47.679 1.00 42.56 90 ALA A N 1
ATOM 717 C CA . ALA A 1 90 ? 20.030 27.538 46.910 1.00 43.61 90 ALA A CA 1
ATOM 718 C C . ALA A 1 90 ? 19.170 26.313 47.107 1.00 44.63 90 ALA A C 1
ATOM 719 O O . ALA A 1 90 ? 18.118 26.169 46.486 1.00 44.90 90 ALA A O 1
ATOM 721 N N . LEU A 1 91 ? 19.637 25.422 47.977 1.00 45.56 91 LEU A N 1
ATOM 722 C CA . LEU A 1 91 ? 18.838 24.263 48.387 1.00 46.16 91 LEU A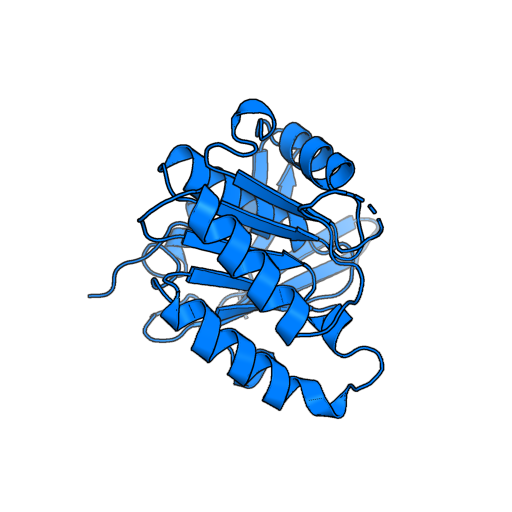 CA 1
ATOM 723 C C . LEU A 1 91 ? 18.353 24.446 49.825 1.00 46.59 91 LEU A C 1
ATOM 724 O O . LEU A 1 91 ? 18.846 23.794 50.748 1.00 47.04 91 LEU A O 1
ATOM 729 N N . MET A 1 92 ? 17.392 25.341 50.017 1.00 46.92 92 MET A N 1
ATOM 730 C CA . MET A 1 92 ? 16.836 25.567 51.343 1.00 46.98 92 MET A CA 1
ATOM 731 C C . MET A 1 92 ? 16.357 27.009 51.491 1.00 47.10 92 MET A C 1
ATOM 732 O O . MET A 1 92 ? 15.153 27.263 51.588 1.00 47.50 92 MET A O 1
ATOM 734 N N . ASP A 1 97 ? 21.746 31.572 55.233 1.00 44.14 97 ASP A N 1
ATOM 735 C CA . ASP A 1 97 ? 20.535 32.166 55.801 1.00 44.22 97 ASP A CA 1
ATOM 736 C C . ASP A 1 97 ? 20.224 33.459 55.072 1.00 43.87 97 ASP A C 1
ATOM 737 O O . ASP A 1 97 ? 19.220 33.572 54.363 1.00 43.93 97 ASP A O 1
ATOM 742 N N . GLN A 1 98 ? 21.086 34.447 55.265 1.00 43.29 98 GLN A N 1
ATOM 743 C CA . GLN A 1 98 ? 21.057 35.612 54.409 1.00 42.86 98 GLN A CA 1
ATOM 744 C C . GLN A 1 98 ? 21.785 35.190 53.141 1.00 42.22 98 GLN A C 1
ATOM 745 O O . GLN A 1 98 ? 21.636 35.804 52.089 1.00 41.81 98 GLN A O 1
ATOM 751 N N . TRP A 1 99 ? 22.567 34.122 53.262 1.00 41.82 99 TRP A N 1
ATOM 752 C CA . TRP A 1 99 ? 23.283 33.560 52.119 1.00 41.64 99 TRP A CA 1
ATOM 753 C C . TRP A 1 99 ? 22.503 32.375 51.568 1.00 41.85 99 TRP A C 1
ATOM 754 O O . TRP A 1 99 ? 23.059 31.343 51.194 1.00 41.51 99 TRP A O 1
ATOM 765 N N . SER A 1 100 ? 21.195 32.547 51.531 1.00 42.22 100 SER A N 1
ATOM 766 C CA . SER A 1 100 ? 20.315 31.562 50.943 1.00 42.84 100 SER A CA 1
ATOM 767 C C . SER A 1 100 ? 19.603 32.186 49.751 1.00 43.26 100 SER A C 1
ATOM 768 O O . SER A 1 100 ? 19.405 33.400 49.699 1.00 43.36 100 SER A O 1
ATOM 771 N N . LEU A 1 101 ? 19.244 31.352 48.785 1.00 43.68 101 LEU A N 1
ATOM 772 C CA . LEU A 1 101 ? 18.362 31.772 47.703 1.00 43.96 101 LEU A CA 1
ATOM 773 C C . LEU A 1 101 ? 16.946 31.268 47.942 1.00 44.34 101 LEU A C 1
ATOM 774 O O . LEU A 1 101 ? 16.703 30.062 47.987 1.00 44.40 101 LEU A O 1
ATOM 779 N N . VAL A 1 102 ? 16.018 32.203 48.106 1.00 44.82 102 VAL A N 1
ATOM 780 C CA . VAL A 1 102 ? 14.603 31.865 48.238 1.00 45.06 102 VAL A CA 1
ATOM 781 C C . VAL A 1 102 ? 14.074 31.322 46.925 1.00 45.16 102 VAL A C 1
ATOM 782 O O . VAL A 1 102 ? 13.636 30.169 46.838 1.00 45.44 102 VAL A O 1
ATOM 786 N N . ASN A 1 103 ? 14.108 32.171 45.904 1.00 44.87 103 ASN A N 1
ATOM 787 C CA . ASN A 1 103 ? 13.725 31.757 44.561 1.00 44.75 103 ASN A CA 1
ATOM 788 C C . ASN A 1 103 ? 14.953 31.541 43.695 1.00 43.94 103 ASN A C 1
ATOM 789 O O . ASN A 1 103 ? 15.878 32.358 43.680 1.00 44.09 103 ASN A O 1
ATOM 794 N N . LEU A 1 104 ? 14.960 30.424 42.985 1.00 42.83 104 LEU A N 1
ATOM 795 C CA . LEU A 1 104 ? 16.012 30.159 42.026 1.00 42.18 104 LEU A CA 1
ATOM 796 C C . LEU A 1 104 ? 15.703 30.817 40.692 1.00 40.95 104 LEU A C 1
ATOM 797 O O . LEU A 1 104 ? 15.294 30.153 39.743 1.00 40.88 104 LEU A O 1
ATOM 802 N N . THR A 1 105 ? 15.906 32.129 40.638 1.00 39.37 105 THR A N 1
ATOM 803 C CA . THR A 1 105 ? 15.867 32.868 39.381 1.00 38.20 105 THR A CA 1
ATOM 804 C C . THR A 1 105 ? 17.245 33.484 39.108 1.00 37.44 105 THR A C 1
ATOM 805 O O . THR A 1 105 ? 18.032 33.687 40.031 1.00 37.36 105 THR A O 1
ATOM 809 N N . PRO A 1 106 ? 17.545 33.777 37.835 1.00 36.46 106 PRO A N 1
ATOM 810 C CA . PRO A 1 106 ? 18.844 34.316 37.481 1.00 35.80 106 PRO A CA 1
ATOM 811 C C . PRO A 1 106 ? 19.169 35.626 38.185 1.00 35.23 106 PRO A C 1
ATOM 812 O O . PRO A 1 106 ? 20.284 35.814 38.632 1.00 34.70 106 PRO A O 1
ATOM 816 N N . GLU A 1 107 ? 18.198 36.526 38.279 1.00 34.67 107 GLU A N 1
ATOM 817 C CA . GLU A 1 107 ? 18.465 37.848 38.846 1.00 34.56 107 GLU A CA 1
ATOM 818 C C . GLU A 1 107 ? 18.639 37.778 40.364 1.00 34.52 107 GLU A C 1
ATOM 819 O O . GLU A 1 107 ? 19.511 38.432 40.930 1.00 34.28 107 GLU A O 1
ATOM 825 N N . GLU A 1 108 ? 17.818 36.969 41.018 1.00 34.63 108 GLU A N 1
ATOM 826 C CA . GLU A 1 108 ? 17.966 36.760 42.446 1.00 34.90 108 GLU A CA 1
ATOM 827 C C . GLU A 1 108 ? 19.353 36.208 42.749 1.00 34.60 108 GLU A C 1
ATOM 828 O O . GLU A 1 108 ? 19.975 36.600 43.736 1.00 34.14 108 GLU A O 1
ATOM 834 N N . LEU A 1 109 ? 19.834 35.312 41.885 1.00 34.57 109 LEU A N 1
ATOM 835 C CA . LEU A 1 109 ? 21.135 34.648 42.081 1.00 34.65 109 LEU A CA 1
ATOM 836 C C . LEU A 1 109 ? 22.265 35.638 41.933 1.00 34.44 109 LEU A C 1
ATOM 837 O O . LEU A 1 109 ? 23.202 35.643 42.720 1.00 34.52 109 LEU A O 1
ATOM 842 N N . VAL A 1 110 ? 22.171 36.479 40.916 1.00 34.26 110 VAL A N 1
ATOM 843 C CA . VAL A 1 110 ? 23.205 37.483 40.677 1.00 34.00 110 VAL A CA 1
ATOM 844 C C . VAL A 1 110 ? 23.220 38.523 41.811 1.00 33.67 110 VAL A C 1
ATOM 845 O O . VAL A 1 110 ? 24.283 38.888 42.328 1.00 33.08 110 VAL A O 1
ATOM 849 N N . ASN A 1 111 ? 22.040 38.992 42.193 1.00 33.13 111 ASN A N 1
ATOM 850 C CA . ASN A 1 111 ? 21.934 39.989 43.256 1.00 33.09 111 ASN A CA 1
ATOM 851 C C . ASN A 1 111 ? 22.549 39.468 44.554 1.00 33.21 111 ASN A C 1
ATOM 852 O O . ASN A 1 111 ? 23.194 40.205 45.298 1.00 33.07 111 ASN A O 1
ATOM 857 N N . LYS A 1 112 ? 22.356 38.183 44.812 1.00 33.07 112 LYS A N 1
ATOM 858 C CA . LYS A 1 112 ? 22.860 37.579 46.039 1.00 33.25 112 LYS A CA 1
ATOM 859 C C . LYS A 1 112 ? 24.371 37.418 45.945 1.00 32.89 112 LYS A C 1
ATOM 860 O O . LYS A 1 112 ? 25.091 37.553 46.933 1.00 33.44 112 LYS A O 1
ATOM 866 N N . VAL A 1 113 ? 24.848 37.137 44.745 1.00 32.42 113 VAL A N 1
ATOM 867 C CA . VAL A 1 113 ? 26.272 36.941 44.548 1.00 32.33 113 VAL A CA 1
ATOM 868 C C . VAL A 1 113 ? 26.971 38.288 44.674 1.00 32.41 113 VAL A C 1
ATOM 869 O O . VAL A 1 113 ? 28.052 38.378 45.240 1.00 32.37 113 VAL A O 1
ATOM 873 N N . ILE A 1 114 ? 26.337 39.338 44.172 1.00 31.88 114 ILE A N 1
ATOM 874 C CA . ILE A 1 114 ? 26.925 40.665 44.248 1.00 32.13 114 ILE A CA 1
ATOM 875 C C . ILE A 1 114 ? 26.916 41.146 45.692 1.00 32.06 114 ILE A C 1
ATOM 876 O O . ILE A 1 114 ? 27.877 41.760 46.155 1.00 31.59 114 ILE A O 1
ATOM 881 N N . GLU A 1 115 ? 25.831 40.846 46.404 1.00 32.46 115 GLU A N 1
ATOM 882 C CA . GLU A 1 115 ? 25.739 41.152 47.826 1.00 32.89 115 GLU A CA 1
ATOM 883 C C . GLU A 1 115 ? 26.926 40.520 48.566 1.00 32.91 115 GLU A C 1
ATOM 884 O O . GLU A 1 115 ? 27.595 41.166 49.377 1.00 32.62 115 GLU A O 1
ATOM 890 N N . ALA A 1 116 ? 27.180 39.254 48.269 1.00 32.91 116 ALA A N 1
ATOM 891 C CA . ALA A 1 116 ? 28.266 38.521 48.903 1.00 33.23 116 ALA A CA 1
ATOM 892 C C . ALA A 1 116 ? 29.596 39.162 48.553 1.00 33.36 116 ALA A C 1
ATOM 893 O O . ALA A 1 116 ? 30.467 39.281 49.411 1.00 34.36 116 ALA A O 1
ATOM 895 N N . LYS A 1 117 ? 29.744 39.591 47.303 1.00 33.41 117 LYS A N 1
ATOM 896 C CA . LYS A 1 117 ? 30.999 40.193 46.839 1.00 33.34 117 LYS A CA 1
ATOM 897 C C . LYS A 1 117 ? 31.256 41.497 47.588 1.00 33.21 117 LYS A C 1
ATOM 898 O O . LYS A 1 117 ? 32.392 41.827 47.897 1.00 32.80 117 LYS A O 1
ATOM 904 N N . GLN A 1 118 ? 30.192 42.215 47.915 1.00 33.09 118 GLN A N 1
ATOM 905 C CA . GLN A 1 118 ? 30.331 43.474 48.649 1.00 33.51 118 GLN A CA 1
ATOM 906 C C . GLN A 1 118 ? 30.850 43.201 50.062 1.00 33.09 118 GLN A C 1
ATOM 907 O O . GLN A 1 118 ? 31.549 44.015 50.650 1.00 32.97 118 GLN A O 1
ATOM 913 N N . LYS A 1 119 ? 30.501 42.042 50.599 1.00 32.77 119 LYS A N 1
ATOM 914 C CA . LYS A 1 119 ? 30.936 41.669 51.937 1.00 32.61 119 LYS A CA 1
ATOM 915 C C . LYS A 1 119 ? 32.414 41.308 51.914 1.00 31.92 119 LYS A C 1
ATOM 916 O O . LYS A 1 119 ? 33.140 41.611 52.856 1.00 30.98 119 LYS A O 1
ATOM 922 N N . LEU A 1 120 ? 32.850 40.671 50.826 1.00 31.27 120 LEU A N 1
ATOM 923 C CA . LEU A 1 120 ? 34.200 40.105 50.751 1.00 31.20 120 LEU A CA 1
ATOM 924 C C . LEU A 1 120 ? 35.270 41.090 50.268 1.00 31.67 120 LEU A C 1
ATOM 925 O O . LEU A 1 120 ? 36.469 40.837 50.418 1.00 31.83 120 LEU A O 1
ATOM 930 N N . GLY A 1 121 ? 34.845 42.198 49.675 1.00 31.79 121 GLY A N 1
ATOM 931 C CA . GLY A 1 121 ? 35.767 43.273 49.355 1.00 31.75 121 GLY A CA 1
ATOM 932 C C . GLY A 1 121 ? 36.342 43.260 47.953 1.00 31.90 121 GLY A C 1
ATOM 933 O O . GLY A 1 121 ? 36.057 42.369 47.150 1.00 31.76 121 GLY A O 1
ATOM 934 N N . TYR A 1 122 ? 37.163 44.265 47.675 1.00 32.02 122 TYR A N 1
ATOM 935 C CA . TYR A 1 122 ? 37.772 44.432 46.363 1.00 32.27 122 TYR A CA 1
ATOM 936 C C . TYR A 1 122 ? 38.646 43.226 46.038 1.00 32.92 122 TYR A C 1
ATOM 937 O O . TYR A 1 122 ? 39.209 42.604 46.935 1.00 33.29 122 TYR A O 1
ATOM 946 N N . GLY A 1 123 ? 38.761 42.910 44.753 1.00 33.46 123 GLY A N 1
ATOM 947 C CA . GLY A 1 123 ? 39.705 41.895 44.288 1.00 34.26 123 GLY A CA 1
ATOM 948 C C . GLY A 1 123 ? 39.078 40.898 43.336 1.00 34.67 123 GLY A C 1
ATOM 949 O O . GLY A 1 123 ? 37.896 40.602 43.441 1.00 34.78 123 GLY A O 1
ATOM 950 N N . LYS A 1 124 ? 39.870 40.390 42.397 1.00 35.33 124 LYS A N 1
ATOM 951 C CA . LYS A 1 124 ? 39.387 39.381 41.460 1.00 35.78 124 LYS A CA 1
ATOM 952 C C . LYS A 1 124 ? 38.804 38.220 42.241 1.00 35.53 124 LYS A C 1
ATOM 953 O O . LYS A 1 124 ? 39.401 37.761 43.210 1.00 36.12 124 LYS A O 1
ATOM 959 N N . ALA A 1 125 ? 37.635 37.757 41.810 1.00 34.76 125 ALA A N 1
ATOM 960 C CA . ALA A 1 125 ? 36.890 36.745 42.545 1.00 34.49 125 ALA A CA 1
ATOM 961 C C . ALA A 1 125 ? 36.657 35.470 41.729 1.00 33.90 125 ALA A C 1
ATOM 962 O O . ALA A 1 125 ? 36.645 35.474 40.492 1.00 33.65 125 ALA A O 1
ATOM 964 N N . ARG A 1 126 ? 36.453 34.384 42.449 1.00 33.49 126 ARG A N 1
ATOM 965 C CA . ARG A 1 126 ? 36.029 33.129 41.844 1.00 33.36 126 ARG A CA 1
ATOM 966 C C . ARG A 1 126 ? 34.639 32.803 42.281 1.00 32.89 126 ARG A C 1
ATOM 967 O O . ARG A 1 126 ? 34.289 32.947 43.442 1.00 33.29 126 ARG A O 1
ATOM 975 N N . LEU A 1 127 ? 33.838 32.389 41.313 1.00 32.31 127 LEU A N 1
ATOM 976 C CA . LEU A 1 127 ? 32.469 31.995 41.540 1.00 31.75 127 LEU A CA 1
ATOM 977 C C . LEU A 1 127 ? 32.211 30.612 40.948 1.00 30.86 127 LEU A C 1
ATOM 978 O O . LEU A 1 127 ? 32.569 30.329 39.809 1.00 31.14 127 LEU A O 1
ATOM 983 N N . VAL A 1 128 ? 31.590 29.753 41.732 1.00 30.07 128 VAL A N 1
ATOM 984 C CA . VAL A 1 128 ? 31.080 28.496 41.216 1.00 29.40 128 VAL A CA 1
ATOM 985 C C . VAL A 1 128 ? 29.560 28.545 41.298 1.00 29.35 128 VAL A C 1
ATOM 986 O O . VAL A 1 128 ? 29.003 28.887 42.338 1.00 29.65 128 VAL A O 1
ATOM 990 N N . ILE A 1 129 ? 28.900 28.235 40.189 1.00 29.48 129 ILE A N 1
ATOM 991 C CA . ILE A 1 129 ? 27.441 28.051 40.186 1.00 29.49 129 ILE A CA 1
ATOM 992 C C . ILE A 1 129 ? 27.168 26.587 39.896 1.00 30.24 129 ILE A C 1
ATOM 993 O O . ILE A 1 129 ? 27.273 26.140 38.755 1.00 30.00 129 ILE A O 1
ATOM 998 N N . ASP A 1 130 ? 26.837 25.849 40.946 1.00 31.00 130 ASP A N 1
ATOM 999 C CA . ASP A 1 130 ? 26.697 24.399 40.887 1.00 31.76 130 ASP A CA 1
ATOM 1000 C C . ASP A 1 130 ? 25.292 24.017 41.360 1.00 32.35 130 ASP A C 1
ATOM 1001 O O . ASP A 1 130 ? 25.091 23.801 42.552 1.00 32.95 130 ASP A O 1
ATOM 1006 N N . SER A 1 131 ? 24.322 23.910 40.456 1.00 32.98 131 SER A N 1
ATOM 1007 C CA . SER A 1 131 ? 24.543 23.999 39.024 1.00 33.56 131 SER A CA 1
ATOM 1008 C C . SER A 1 131 ? 23.688 25.070 38.373 1.00 33.64 131 SER A C 1
ATOM 1009 O O . SER A 1 131 ? 22.611 25.399 38.845 1.00 33.81 131 SER A O 1
ATOM 1012 N N . VAL A 1 132 ? 24.182 25.592 37.261 1.00 33.84 132 VAL A N 1
ATOM 1013 C CA . VAL A 1 132 ? 23.495 26.641 36.519 1.00 34.06 132 VAL A CA 1
ATOM 1014 C C . VAL A 1 132 ? 22.200 26.149 35.849 1.00 34.74 132 VAL A C 1
ATOM 1015 O O . VAL A 1 132 ? 21.333 26.955 35.501 1.00 35.21 132 VAL A O 1
ATOM 1019 N N . SER A 1 133 ? 22.068 24.833 35.684 1.00 35.06 133 SER A N 1
ATOM 1020 C CA . SER A 1 133 ? 20.891 24.234 35.043 1.00 35.70 133 SER A CA 1
ATOM 1021 C C . SER A 1 133 ? 19.641 24.357 35.899 1.00 35.96 133 SER A C 1
ATOM 1022 O O . SER A 1 133 ? 18.514 24.288 35.396 1.00 35.68 133 SER A O 1
ATOM 1025 N N . ALA A 1 134 ? 19.851 24.509 37.199 1.00 36.24 134 ALA A N 1
ATOM 1026 C CA . ALA A 1 134 ? 18.750 24.614 38.132 1.00 36.63 134 ALA A CA 1
ATOM 1027 C C . ALA A 1 134 ? 17.992 25.888 37.821 1.00 37.19 134 ALA A C 1
ATOM 1028 O O . ALA A 1 134 ? 16.828 26.039 38.188 1.00 37.09 134 ALA A O 1
ATOM 1030 N N . LEU A 1 135 ? 18.659 26.797 37.124 1.00 37.72 135 LEU A N 1
ATOM 1031 C CA . LEU A 1 135 ? 18.047 28.068 36.771 1.00 38.63 135 LEU A CA 1
ATOM 1032 C C . LEU A 1 135 ? 17.034 27.911 35.650 1.00 38.91 135 LEU A C 1
ATOM 1033 O O . LEU A 1 135 ? 16.161 28.759 35.494 1.00 39.07 135 LEU A O 1
ATOM 1038 N N . PHE A 1 136 ? 17.151 26.845 34.861 1.00 39.20 136 PHE A N 1
ATOM 1039 C CA . PHE A 1 136 ? 16.276 26.701 33.690 1.00 39.61 136 PHE A CA 1
ATOM 1040 C C . PHE A 1 136 ? 15.694 25.303 33.486 1.00 39.55 136 PHE A C 1
ATOM 1041 O O . PHE A 1 136 ? 15.354 24.928 32.368 1.00 39.16 136 PHE A O 1
ATOM 1049 N N . LEU A 1 137 ? 15.571 24.549 34.571 1.00 39.89 137 LEU A N 1
ATOM 1050 C CA . LEU A 1 137 ? 14.907 23.251 34.518 1.00 40.52 137 LEU A CA 1
ATOM 1051 C C . LEU A 1 137 ? 13.545 23.390 33.864 1.00 40.56 137 LEU A C 1
ATOM 1052 O O . LEU A 1 137 ? 13.178 22.581 33.016 1.00 40.95 137 LEU A O 1
ATOM 1057 N N . ASP A 1 138 ? 12.807 24.429 34.253 1.00 40.75 138 ASP A N 1
ATOM 1058 C CA . ASP A 1 138 ? 11.415 24.605 33.809 1.00 40.93 138 ASP A CA 1
ATOM 1059 C C . ASP A 1 138 ? 11.310 25.513 32.589 1.00 40.86 138 ASP A C 1
ATOM 1060 O O . ASP A 1 138 ? 10.257 25.621 31.964 1.00 40.86 138 ASP A O 1
ATOM 1065 N N . LYS A 1 139 ? 12.425 26.139 32.242 1.00 40.94 139 LYS A N 1
ATOM 1066 C CA . LYS A 1 139 ? 12.477 27.055 31.108 1.00 40.84 139 LYS A CA 1
ATOM 1067 C C . LYS A 1 139 ? 13.686 26.733 30.253 1.00 40.42 139 LYS A C 1
ATOM 1068 O O . LYS A 1 139 ? 14.535 27.593 30.039 1.00 39.99 139 LYS A O 1
ATOM 1074 N N . PRO A 1 140 ? 13.763 25.488 29.764 1.00 40.15 140 PRO A N 1
ATOM 1075 C CA . PRO A 1 140 ? 14.942 24.957 29.085 1.00 40.04 140 PRO A CA 1
ATOM 1076 C C . PRO A 1 140 ? 15.401 25.847 27.948 1.00 39.92 140 PRO A C 1
ATOM 1077 O O . PRO A 1 140 ? 16.590 25.930 27.664 1.00 39.66 140 PRO A O 1
ATOM 1081 N N . ALA A 1 141 ? 14.453 26.516 27.315 1.00 40.06 141 ALA A N 1
ATOM 1082 C CA . ALA A 1 141 ? 14.736 27.303 26.124 1.00 40.30 141 ALA A CA 1
ATOM 1083 C C . ALA A 1 141 ? 15.351 28.660 26.477 1.00 40.50 141 ALA A C 1
ATOM 1084 O O . ALA A 1 141 ? 15.759 29.412 25.592 1.00 40.80 141 ALA A O 1
ATOM 1086 N N . MET A 1 142 ? 15.412 28.973 27.768 1.00 40.35 142 MET A N 1
ATOM 1087 C CA . MET A 1 142 ? 15.892 30.280 28.207 1.00 40.19 142 MET A CA 1
ATOM 1088 C C . MET A 1 142 ? 17.360 30.169 28.556 1.00 39.75 142 MET A C 1
ATOM 1089 O O . MET A 1 142 ? 18.005 31.154 28.896 1.00 39.52 142 MET A O 1
ATOM 1094 N N . ALA A 1 143 ? 17.876 28.952 28.463 1.00 39.63 143 ALA A N 1
ATOM 1095 C CA . ALA A 1 143 ? 19.242 28.658 28.889 1.00 39.64 143 ALA A CA 1
ATOM 1096 C C . ALA A 1 143 ? 20.251 29.650 28.314 1.00 39.53 143 ALA A C 1
ATOM 1097 O O . ALA A 1 143 ? 21.135 30.121 29.021 1.00 39.56 143 ALA A O 1
ATOM 1099 N N . ARG A 1 144 ? 20.115 29.967 27.031 1.00 39.42 144 ARG A N 1
ATOM 1100 C CA . ARG A 1 144 ? 21.090 30.832 26.360 1.00 39.37 144 ARG A CA 1
ATOM 1101 C C . ARG A 1 144 ? 20.971 32.279 26.838 1.00 38.69 144 ARG A C 1
ATOM 1102 O O . ARG A 1 144 ? 21.973 32.931 27.144 1.00 37.99 144 ARG A O 1
ATOM 1110 N N . LYS A 1 145 ? 19.744 32.778 26.898 1.00 37.92 145 LYS A N 1
ATOM 1111 C CA . LYS A 1 145 ? 19.525 34.162 27.314 1.00 37.72 145 LYS A CA 1
ATOM 1112 C C . LYS A 1 145 ? 19.970 34.344 28.757 1.00 37.01 145 LYS A C 1
ATOM 1113 O O . LYS A 1 145 ? 20.479 35.397 29.135 1.00 36.89 145 LYS A O 1
ATOM 1119 N N . ILE A 1 146 ? 19.791 33.301 29.556 1.00 36.39 146 ILE A N 1
ATOM 1120 C CA . ILE A 1 146 ? 20.141 33.356 30.970 1.00 36.02 146 ILE A CA 1
ATOM 1121 C C . ILE A 1 146 ? 21.653 33.327 31.138 1.00 35.69 146 ILE A C 1
ATOM 1122 O O . ILE A 1 146 ? 22.209 34.062 31.950 1.00 35.54 146 ILE A O 1
ATOM 1127 N N . SER A 1 147 ? 22.322 32.481 30.361 1.00 35.45 147 SER A N 1
ATOM 1128 C CA . SER A 1 147 ? 23.774 32.329 30.480 1.00 35.41 147 SER A CA 1
ATOM 1129 C C . SER A 1 147 ? 24.494 33.586 29.996 1.00 35.42 147 SER A C 1
ATOM 1130 O O . SER A 1 147 ? 25.529 33.966 30.536 1.00 35.35 147 SER A O 1
ATOM 1133 N N . TYR A 1 148 ? 23.940 34.236 28.980 1.00 35.92 148 TYR A N 1
ATOM 1134 C CA . TYR A 1 148 ? 24.527 35.464 28.474 1.00 36.43 148 TYR A CA 1
ATOM 1135 C C . TYR A 1 148 ? 24.449 36.548 29.532 1.00 35.96 148 TYR A C 1
ATOM 1136 O O . TYR A 1 148 ? 25.397 37.289 29.757 1.00 35.98 148 TYR A O 1
ATOM 1145 N N . TYR A 1 149 ? 23.298 36.634 30.176 1.00 35.65 149 TYR A N 1
ATOM 1146 C CA . TYR A 1 149 ? 23.091 37.617 31.218 1.00 35.25 149 TYR A CA 1
ATOM 1147 C C . TYR A 1 149 ? 24.059 37.358 32.349 1.00 35.17 149 TYR A C 1
ATOM 1148 O O . TYR A 1 149 ? 24.742 38.256 32.832 1.00 34.78 149 TYR A O 1
ATOM 1157 N N . LEU A 1 150 ? 24.115 36.105 32.766 1.00 35.24 150 LEU A N 1
ATOM 1158 C CA . LEU A 1 150 ? 24.966 35.712 33.876 1.00 35.27 150 LEU A CA 1
ATOM 1159 C C . LEU A 1 150 ? 26.416 36.050 33.565 1.00 35.08 150 LEU A C 1
ATOM 1160 O O . LEU A 1 150 ? 27.122 36.596 34.394 1.00 34.72 150 LEU A O 1
ATOM 1165 N N . LYS A 1 151 ? 26.850 35.722 32.361 1.00 35.51 151 LYS A N 1
ATOM 1166 C CA . LYS A 1 151 ? 28.226 35.955 31.964 1.00 35.95 151 LYS A CA 1
ATOM 1167 C C . LYS A 1 151 ? 28.539 37.455 31.941 1.00 36.39 151 LYS A C 1
ATOM 1168 O O . LYS A 1 151 ? 29.510 37.910 32.543 1.00 36.51 151 LYS A O 1
ATOM 1174 N N . ARG A 1 152 ? 27.705 38.219 31.251 1.00 36.71 152 ARG A N 1
ATOM 1175 C CA . ARG A 1 152 ? 27.930 39.660 31.119 1.00 37.41 152 ARG A CA 1
ATOM 1176 C C . ARG A 1 152 ? 28.059 40.322 32.490 1.00 37.05 152 ARG A C 1
ATOM 1177 O O . ARG A 1 152 ? 29.035 41.013 32.774 1.00 36.58 152 ARG A O 1
ATOM 1185 N N . VAL A 1 153 ? 27.080 40.076 33.353 1.00 36.84 153 VAL A N 1
ATOM 1186 C CA . VAL A 1 153 ? 26.990 40.793 34.616 1.00 37.05 153 VAL A CA 1
ATOM 1187 C C . VAL A 1 153 ? 28.034 40.324 35.619 1.00 37.10 153 VAL A C 1
ATOM 1188 O O . VAL A 1 153 ? 28.602 41.129 36.362 1.00 37.89 153 VAL A O 1
ATOM 1192 N N . LEU A 1 154 ? 28.306 39.029 35.634 1.00 37.03 154 LEU A N 1
ATOM 1193 C CA . LEU A 1 154 ? 29.242 38.478 36.617 1.00 37.24 154 LEU A CA 1
ATOM 1194 C C . LEU A 1 154 ? 30.689 38.809 36.229 1.00 37.24 154 LEU A C 1
ATOM 1195 O O . LEU A 1 154 ? 31.532 39.048 37.090 1.00 37.27 154 LEU A O 1
ATOM 1200 N N . ASN A 1 155 ? 30.955 38.859 34.930 1.00 37.02 155 ASN A N 1
ATOM 1201 C CA . ASN A 1 155 ? 32.264 39.284 34.454 1.00 37.04 155 ASN A CA 1
ATOM 1202 C C . ASN A 1 155 ? 32.481 40.752 34.829 1.00 37.01 155 ASN A C 1
ATOM 1203 O O . ASN A 1 155 ? 33.559 41.147 35.284 1.00 36.44 155 ASN A O 1
ATOM 1208 N N . LYS A 1 156 ? 31.429 41.547 34.671 1.00 37.12 156 LYS A N 1
ATOM 1209 C CA . LYS A 1 156 ? 31.468 42.962 35.020 1.00 37.33 156 LYS A CA 1
ATOM 1210 C C . LYS A 1 156 ? 31.854 43.149 36.494 1.00 36.80 156 LYS A C 1
ATOM 1211 O O . LYS A 1 156 ? 32.536 44.107 36.853 1.00 36.43 156 LYS A O 1
ATOM 1217 N N . TRP A 1 157 ? 31.440 42.212 37.338 1.00 36.52 157 TRP A N 1
ATOM 1218 C CA . TRP A 1 157 ? 31.712 42.287 38.774 1.00 36.45 157 TRP A CA 1
ATOM 1219 C C . TRP A 1 157 ? 32.963 41.526 39.196 1.00 35.61 157 TRP A C 1
ATOM 1220 O O . TRP A 1 157 ? 33.115 41.157 40.358 1.00 35.70 157 TRP A O 1
ATOM 1231 N N . ASN A 1 158 ? 33.852 41.318 38.238 1.00 35.05 158 ASN A N 1
ATOM 1232 C CA . ASN A 1 158 ? 35.199 40.820 38.493 1.00 34.26 158 ASN A CA 1
ATOM 1233 C C . ASN A 1 158 ? 35.264 39.352 38.859 1.00 33.96 158 ASN A C 1
ATOM 1234 O O . ASN A 1 158 ? 36.139 38.952 39.618 1.00 33.90 158 ASN A O 1
ATOM 1239 N N . PHE A 1 159 ? 34.336 38.563 38.331 1.00 32.97 159 PHE A N 1
ATOM 1240 C CA . PHE A 1 159 ? 34.327 37.125 38.565 1.0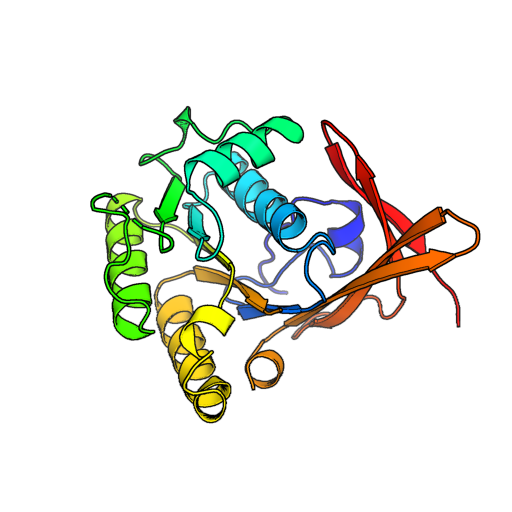0 32.61 159 PHE A CA 1
ATOM 1241 C C . PHE A 1 159 ? 34.931 36.354 37.402 1.00 32.55 159 PHE A C 1
ATOM 1242 O O . PHE A 1 159 ? 34.894 36.784 36.244 1.00 31.92 159 PHE A O 1
ATOM 1250 N N . THR A 1 160 ? 35.560 35.235 37.757 1.00 32.54 160 THR A N 1
ATOM 1251 C CA . THR A 1 160 ? 35.881 34.160 36.838 1.00 31.91 160 THR A CA 1
ATOM 1252 C C . THR A 1 160 ? 34.966 33.035 37.331 1.00 31.89 160 THR A C 1
ATOM 1253 O O . THR A 1 160 ? 34.902 32.766 38.527 1.00 32.21 160 THR A O 1
ATOM 1257 N N . ILE A 1 161 ? 34.229 32.414 36.421 1.00 31.58 161 ILE A N 1
ATOM 1258 C CA . ILE A 1 161 ? 33.054 31.616 36.795 1.00 31.14 161 ILE A CA 1
ATOM 1259 C C . ILE A 1 161 ? 33.120 30.194 36.259 1.00 30.85 161 ILE A C 1
ATOM 1260 O O . ILE A 1 161 ? 33.428 29.988 35.083 1.00 30.53 161 ILE A O 1
ATOM 1265 N N . TYR A 1 162 ? 32.839 29.230 37.139 1.00 30.62 162 TYR A N 1
ATOM 1266 C CA . TYR A 1 162 ? 32.565 27.838 36.762 1.00 30.82 162 TYR A CA 1
ATOM 1267 C C . TYR A 1 162 ? 31.067 27.654 36.869 1.00 31.17 162 TYR A C 1
ATOM 1268 O O . TYR A 1 162 ? 30.480 27.985 37.892 1.00 31.54 162 TYR A O 1
ATOM 1277 N N . ALA A 1 163 ? 30.466 27.085 35.839 1.00 31.17 163 ALA A N 1
ATOM 1278 C CA . ALA A 1 163 ? 29.037 26.800 35.854 1.00 31.74 163 ALA A CA 1
ATOM 1279 C C . ALA A 1 163 ? 28.819 25.330 35.499 1.00 31.87 163 ALA A C 1
ATOM 1280 O O . ALA A 1 163 ? 29.122 24.908 34.395 1.00 32.27 163 ALA A O 1
ATOM 1282 N N . THR A 1 164 ? 28.324 24.539 36.441 1.00 32.11 164 THR A N 1
ATOM 1283 C CA . THR A 1 164 ? 28.081 23.135 36.146 1.00 32.68 164 THR A CA 1
ATOM 1284 C C . THR A 1 164 ? 26.697 22.956 35.555 1.00 33.38 164 THR A C 1
ATOM 1285 O O . THR A 1 164 ? 25.777 23.713 35.857 1.00 33.59 164 THR A O 1
ATOM 1289 N N . SER A 1 165 ? 26.561 21.960 34.692 1.00 34.14 165 SER A N 1
ATOM 1290 C CA . SER A 1 165 ? 25.252 21.556 34.209 1.00 35.33 165 SER A CA 1
ATOM 1291 C C . SER A 1 165 ? 25.203 20.057 34.029 1.00 35.79 165 SER A C 1
ATOM 1292 O O . SER A 1 165 ? 26.146 19.451 33.518 1.00 35.51 165 SER A O 1
ATOM 1295 N N . GLN A 1 166 ? 24.107 19.464 34.495 1.00 36.77 166 GLN A N 1
ATOM 1296 C CA . GLN A 1 166 ? 23.906 18.017 34.398 1.00 37.64 166 GLN A CA 1
ATOM 1297 C C . GLN A 1 166 ? 22.824 17.698 33.376 1.00 37.73 166 GLN A C 1
ATOM 1298 O O . GLN A 1 166 ? 21.937 18.517 33.130 1.00 37.90 166 GLN A O 1
ATOM 1304 N N . GLY A 1 178 ? 22.409 25.933 25.516 1.00 43.67 178 GLY A N 1
ATOM 1305 C CA . GLY A 1 178 ? 22.994 27.212 25.115 1.00 43.62 178 GLY A CA 1
ATOM 1306 C C . GLY A 1 178 ? 24.089 27.672 26.064 1.00 43.38 178 GLY A C 1
ATOM 1307 O O . GLY A 1 178 ? 24.841 28.602 25.761 1.00 43.55 178 GLY A O 1
ATOM 1308 N N . VAL A 1 179 ? 24.178 27.022 27.219 1.00 42.94 179 VAL A N 1
ATOM 1309 C CA . VAL A 1 179 ? 25.185 27.385 28.198 1.00 42.62 179 VAL A CA 1
ATOM 1310 C C . VAL A 1 179 ? 26.553 27.266 27.547 1.00 42.38 179 VAL A C 1
ATOM 1311 O O . VAL A 1 179 ? 27.390 28.155 27.664 1.00 42.47 179 VAL A O 1
ATOM 1315 N N . GLU A 1 180 ? 26.755 26.162 26.838 1.00 41.86 180 GLU A N 1
ATOM 1316 C CA . GLU A 1 180 ? 28.067 25.819 26.305 1.00 41.46 180 GLU A CA 1
ATOM 1317 C C . GLU A 1 180 ? 28.499 26.827 25.265 1.00 40.80 180 GLU A C 1
ATOM 1318 O O . GLU A 1 180 ? 29.678 27.155 25.158 1.00 41.00 180 GLU A O 1
ATOM 1324 N N . HIS A 1 181 ? 27.532 27.341 24.518 1.00 40.16 181 HIS A N 1
ATOM 1325 C CA . HIS A 1 181 ? 27.838 28.223 23.398 1.00 39.62 181 HIS A CA 1
ATOM 1326 C C . HIS A 1 181 ? 28.195 29.615 23.878 1.00 38.26 181 HIS A C 1
ATOM 1327 O O . HIS A 1 181 ? 28.963 30.328 23.229 1.00 38.37 181 HIS A O 1
ATOM 1334 N N . VAL A 1 182 ? 27.640 29.998 25.019 1.00 36.38 182 VAL A N 1
ATOM 1335 C CA . VAL A 1 182 ? 27.929 31.302 25.593 1.00 35.02 182 VAL A CA 1
ATOM 1336 C C . VAL A 1 182 ? 29.257 31.231 26.343 1.00 33.70 182 VAL A C 1
ATOM 1337 O O . VAL A 1 182 ? 29.967 32.220 26.483 1.00 32.93 182 VAL A O 1
ATOM 1341 N N . ALA A 1 183 ? 29.591 30.033 26.807 1.00 32.26 183 ALA A N 1
ATOM 1342 C CA . ALA A 1 183 ? 30.802 29.825 27.606 1.00 31.50 183 ALA A CA 1
ATOM 1343 C C . ALA A 1 183 ? 32.078 30.079 26.818 1.00 30.67 183 ALA A C 1
ATOM 1344 O O . ALA A 1 183 ? 32.165 29.778 25.632 1.00 29.78 183 ALA A O 1
ATOM 1346 N N . ASP A 1 184 ? 33.071 30.595 27.535 1.00 30.21 184 ASP A N 1
ATOM 1347 C CA . ASP A 1 184 ? 34.395 30.886 27.001 1.00 29.88 184 ASP A CA 1
ATOM 1348 C C . ASP A 1 184 ? 35.220 29.617 26.947 1.00 29.88 184 ASP A C 1
ATOM 1349 O O . ASP A 1 184 ? 36.158 29.481 26.154 1.00 29.98 184 ASP A O 1
ATOM 1354 N N . GLY A 1 185 ? 34.847 28.680 27.799 1.00 29.27 185 GLY A N 1
ATOM 1355 C CA . GLY A 1 185 ? 35.524 27.395 27.850 1.00 29.32 185 GLY A CA 1
ATOM 1356 C C . GLY A 1 185 ? 34.551 26.310 28.219 1.00 29.43 185 GLY A C 1
ATOM 1357 O O . GLY A 1 185 ? 33.534 26.570 28.845 1.00 28.99 185 GLY A O 1
ATOM 1358 N N . ILE A 1 186 ? 34.861 25.086 27.814 1.00 29.78 186 ILE A N 1
ATOM 1359 C CA . ILE A 1 186 ? 34.008 23.955 28.123 1.00 30.02 186 ILE A CA 1
ATOM 1360 C C . ILE A 1 186 ? 34.883 22.801 28.579 1.00 29.80 186 ILE A C 1
ATOM 1361 O O . ILE A 1 186 ? 35.826 22.417 27.885 1.00 29.80 186 ILE A O 1
ATOM 1366 N N . ILE A 1 187 ? 34.591 22.265 29.759 1.00 29.49 187 ILE A N 1
ATOM 1367 C CA . ILE A 1 187 ? 35.284 21.055 30.209 1.00 29.55 187 ILE A CA 1
ATOM 1368 C C . ILE A 1 187 ? 34.248 19.982 30.461 1.00 29.57 187 ILE A C 1
ATOM 1369 O O . ILE A 1 187 ? 33.284 20.184 31.200 1.00 28.72 187 ILE A O 1
ATOM 1374 N N . ARG A 1 188 ? 34.448 18.846 29.808 1.00 30.43 188 ARG A N 1
ATOM 1375 C CA . ARG A 1 188 ? 33.509 17.741 29.889 1.00 31.42 188 ARG A CA 1
ATOM 1376 C C . ARG A 1 188 ? 34.036 16.611 30.763 1.00 31.00 188 ARG A C 1
ATOM 1377 O O . ARG A 1 188 ? 35.204 16.260 30.689 1.00 30.56 188 ARG A O 1
ATOM 1385 N N . PHE A 1 189 ? 33.143 16.056 31.579 1.00 30.93 189 PHE A N 1
ATOM 1386 C CA . PHE A 1 189 ? 33.463 14.989 32.530 1.00 31.00 189 PHE A CA 1
ATOM 1387 C C . PHE A 1 189 ? 32.667 13.737 32.198 1.00 31.29 189 PHE A C 1
ATOM 1388 O O . PHE A 1 189 ? 31.457 13.801 31.989 1.00 30.24 189 PHE A O 1
ATOM 1396 N N . ARG A 1 190 ? 33.348 12.595 32.175 1.00 32.22 190 ARG A N 1
ATOM 1397 C CA . ARG A 1 190 ? 32.688 11.331 31.866 1.00 33.55 190 ARG A CA 1
ATOM 1398 C C . ARG A 1 190 ? 33.046 10.241 32.855 1.00 33.44 190 ARG A C 1
ATOM 1399 O O . ARG A 1 190 ? 34.131 10.232 33.429 1.00 33.33 190 ARG A O 1
ATOM 1407 N N . ARG A 1 191 ? 32.121 9.310 33.035 1.00 33.80 191 ARG A N 1
ATOM 1408 C CA . ARG A 1 191 ? 32.401 8.097 33.795 1.00 34.06 191 ARG A CA 1
ATOM 1409 C C . ARG A 1 191 ? 31.924 6.890 33.009 1.00 33.84 191 ARG A C 1
ATOM 1410 O O . ARG A 1 191 ? 30.936 6.952 32.276 1.00 33.22 191 ARG A O 1
ATOM 1418 N N . MET A 1 192 ? 32.640 5.787 33.174 1.00 33.91 192 MET A N 1
ATOM 1419 C CA . MET A 1 192 ? 32.393 4.595 32.390 1.00 34.14 192 MET A CA 1
ATOM 1420 C C . MET A 1 192 ? 32.726 3.377 33.229 1.00 33.43 192 MET A C 1
ATOM 1421 O O . MET A 1 192 ? 33.767 3.337 33.871 1.00 32.80 192 MET A O 1
ATOM 1426 N N . ILE A 1 193 ? 31.834 2.392 33.238 1.00 32.94 193 ILE A N 1
ATOM 1427 C CA . ILE A 1 193 ? 32.120 1.128 33.917 1.00 32.63 193 ILE A CA 1
ATOM 1428 C C . ILE A 1 193 ? 32.394 0.042 32.895 1.00 32.18 193 ILE A C 1
ATOM 1429 O O . ILE A 1 193 ? 31.626 -0.154 31.958 1.00 31.87 193 ILE A O 1
ATOM 1434 N N . ARG A 1 194 ? 33.516 -0.644 33.079 1.00 31.71 194 ARG A N 1
ATOM 1435 C CA . ARG A 1 194 ? 33.934 -1.704 32.177 1.00 31.65 194 ARG A CA 1
ATOM 1436 C C . ARG A 1 194 ? 34.695 -2.778 32.958 1.00 30.80 194 ARG A C 1
ATOM 1437 O O . ARG A 1 194 ? 35.675 -2.495 33.641 1.00 30.16 194 ARG A O 1
ATOM 1445 N N . ASN A 1 195 ? 34.218 -4.010 32.852 1.00 30.30 195 ASN A N 1
ATOM 1446 C CA . ASN A 1 195 ? 34.774 -5.128 33.607 1.00 30.04 195 ASN A CA 1
ATOM 1447 C C . ASN A 1 195 ? 34.840 -4.803 35.086 1.00 29.70 195 ASN A C 1
ATOM 1448 O O . ASN A 1 195 ? 35.866 -5.010 35.727 1.00 29.71 195 ASN A O 1
ATOM 1453 N N . GLY A 1 196 ? 33.743 -4.283 35.615 1.00 29.56 196 GLY A N 1
ATOM 1454 C CA . GLY A 1 196 ? 33.634 -4.001 37.039 1.00 29.50 196 GLY A CA 1
ATOM 1455 C C . GLY A 1 196 ? 34.473 -2.820 37.490 1.00 29.43 196 GLY A C 1
ATOM 1456 O O . GLY A 1 196 ? 34.499 -2.499 38.673 1.00 29.61 196 GLY A O 1
ATOM 1457 N N . GLU A 1 197 ? 35.163 -2.176 36.551 1.00 29.25 197 GLU A N 1
ATOM 1458 C CA . GLU A 1 197 ? 35.998 -1.017 36.869 1.00 29.23 197 GLU A CA 1
ATOM 1459 C C . GLU A 1 197 ? 35.309 0.289 36.505 1.00 29.30 197 GLU A C 1
ATOM 1460 O O . GLU A 1 197 ? 34.734 0.425 35.430 1.00 29.11 197 GLU A O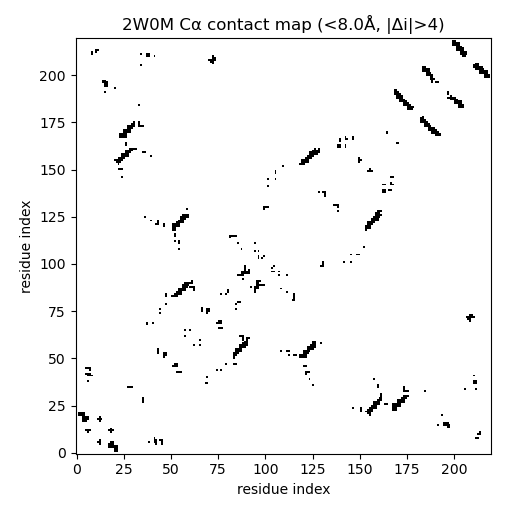 1
ATOM 1466 N N . LEU A 1 198 ? 35.406 1.262 37.401 1.00 29.80 198 LEU A N 1
ATOM 1467 C CA . LEU A 1 198 ? 34.997 2.624 37.097 1.00 29.93 198 LEU A CA 1
ATOM 1468 C C . LEU A 1 198 ? 36.172 3.410 36.526 1.00 30.12 198 LEU A C 1
ATOM 1469 O O . LEU A 1 198 ? 37.263 3.426 37.098 1.00 30.43 198 LEU A O 1
ATOM 1474 N N . HIS A 1 199 ? 35.955 4.040 35.381 1.00 29.88 199 HIS A N 1
ATOM 1475 C CA . HIS A 1 199 ? 36.960 4.919 34.811 1.00 29.89 199 HIS A CA 1
ATOM 1476 C C . HIS A 1 199 ? 36.344 6.293 34.622 1.00 29.92 199 HIS A C 1
ATOM 1477 O O . HIS A 1 199 ? 35.187 6.417 34.205 1.00 30.03 199 HIS A O 1
ATOM 1484 N N . ARG A 1 200 ? 37.111 7.320 34.966 1.00 30.00 200 ARG A N 1
ATOM 1485 C CA . ARG A 1 200 ? 36.662 8.690 34.832 1.00 30.19 200 ARG A CA 1
ATOM 1486 C C . ARG A 1 200 ? 37.567 9.427 33.874 1.00 30.26 200 ARG A C 1
ATOM 1487 O O . ARG A 1 200 ? 38.784 9.236 33.871 1.00 30.16 200 ARG A O 1
ATOM 1495 N N . TYR A 1 201 ? 36.953 10.292 33.079 1.00 30.41 201 TYR A N 1
ATOM 1496 C CA . TYR A 1 201 ? 37.646 11.010 32.029 1.00 30.32 201 TYR A CA 1
ATOM 1497 C C . TYR A 1 201 ? 37.246 12.466 31.998 1.00 30.79 201 TYR A C 1
ATOM 1498 O O . TYR A 1 201 ? 36.110 12.839 32.331 1.00 30.05 201 TYR A O 1
ATOM 1507 N N . ILE A 1 202 ? 38.201 13.280 31.582 1.00 31.24 202 ILE A N 1
ATOM 1508 C CA . ILE A 1 202 ? 37.974 14.699 31.417 1.00 32.04 202 ILE A CA 1
ATOM 1509 C C . ILE A 1 202 ? 38.481 15.130 30.048 1.00 32.24 202 ILE A C 1
ATOM 1510 O O . ILE A 1 202 ? 39.409 14.541 29.504 1.00 32.59 202 ILE A O 1
ATOM 1515 N N . LEU A 1 203 ? 37.838 16.147 29.485 1.00 32.46 203 LEU A N 1
ATOM 1516 C CA . LEU A 1 203 ? 38.198 16.659 28.163 1.00 32.10 203 LEU A CA 1
ATOM 1517 C C . LEU A 1 203 ? 37.971 18.157 28.096 1.00 31.79 203 LEU A C 1
ATOM 1518 O O . LEU A 1 203 ? 36.888 18.630 28.422 1.00 31.71 203 LEU A O 1
ATOM 1523 N N . ILE A 1 204 ? 38.983 18.903 27.671 1.00 31.85 204 ILE A N 1
ATOM 1524 C CA . ILE A 1 204 ? 38.795 20.333 27.369 1.00 31.89 204 ILE A CA 1
ATOM 1525 C C . ILE A 1 204 ? 38.272 20.458 25.943 1.00 32.01 204 ILE A C 1
ATOM 1526 O O . ILE A 1 204 ? 39.008 20.275 24.976 1.00 31.65 204 ILE A O 1
ATOM 1531 N N . GLU A 1 205 ? 36.988 20.763 25.825 1.00 32.08 205 GLU A N 1
ATOM 1532 C CA . GLU A 1 205 ? 36.318 20.792 24.532 1.00 32.51 205 GLU A CA 1
ATOM 1533 C C . GLU A 1 205 ? 36.527 22.151 23.871 1.00 32.12 205 GLU A C 1
ATOM 1534 O O . GLU A 1 205 ? 36.591 22.267 22.646 1.00 31.56 205 GLU A O 1
ATOM 1540 N N . LYS A 1 206 ? 36.639 23.172 24.711 1.00 32.24 206 LYS A N 1
ATOM 1541 C CA . LYS A 1 206 ? 36.799 24.546 24.254 1.00 32.54 206 LYS A CA 1
ATOM 1542 C C . LYS A 1 206 ? 37.527 25.375 25.299 1.00 32.22 206 LYS A C 1
ATOM 1543 O O . LYS A 1 206 ? 37.306 25.211 26.491 1.00 32.43 206 LYS A O 1
ATOM 1549 N N . MET A 1 207 ? 38.402 26.263 24.848 1.00 32.26 207 MET A N 1
ATOM 1550 C CA . MET A 1 207 ? 39.012 27.237 25.750 1.00 32.44 207 MET A CA 1
ATOM 1551 C C . MET A 1 207 ? 39.576 28.429 24.987 1.00 32.34 207 MET A C 1
ATOM 1552 O O . MET A 1 207 ? 40.671 28.367 24.416 1.00 31.59 207 MET A O 1
ATOM 1557 N N . ARG A 1 208 ? 38.824 29.524 25.001 1.00 32.49 208 ARG A N 1
ATOM 1558 C CA . ARG A 1 208 ? 39.238 30.731 24.293 1.00 33.11 208 ARG A CA 1
ATOM 1559 C C . ARG A 1 208 ? 40.634 31.178 24.685 1.00 32.89 208 ARG A C 1
ATOM 1560 O O . ARG A 1 208 ? 41.071 30.998 25.820 1.00 32.34 208 ARG A O 1
ATOM 1568 N N . GLN A 1 209 ? 41.328 31.743 23.704 1.00 33.12 209 GLN A N 1
ATOM 1569 C CA . GLN A 1 209 ? 42.616 32.392 23.913 1.00 33.30 209 GLN A CA 1
ATOM 1570 C C . GLN A 1 209 ? 43.628 31.437 24.504 1.00 32.87 209 GLN A C 1
ATOM 1571 O O . GLN A 1 209 ? 44.562 31.845 25.192 1.00 32.48 209 GLN A O 1
ATOM 1577 N N . THR A 1 210 ? 43.439 30.158 24.223 1.00 32.48 210 THR A N 1
ATOM 1578 C CA . THR A 1 210 ? 44.257 29.136 24.846 1.00 32.51 210 THR A CA 1
ATOM 1579 C C . THR A 1 210 ? 44.567 27.979 23.915 1.00 32.69 210 THR A C 1
ATOM 1580 O O . THR A 1 210 ? 43.674 27.387 23.326 1.00 32.71 210 THR A O 1
ATOM 1584 N N . ASP A 1 211 ? 45.848 27.666 23.794 1.00 32.95 211 ASP A N 1
ATOM 1585 C CA . ASP A 1 211 ? 46.278 26.496 23.050 1.00 33.07 211 ASP A CA 1
ATOM 1586 C C . ASP A 1 211 ? 46.101 25.286 23.968 1.00 32.60 211 ASP A C 1
ATOM 1587 O O . ASP A 1 211 ? 47.059 24.788 24.554 1.00 32.57 211 ASP A O 1
ATOM 1592 N N . HIS A 1 212 ? 44.863 24.831 24.102 1.00 31.84 212 HIS A N 1
ATOM 1593 C CA . HIS A 1 212 ? 44.537 23.770 25.050 1.00 31.80 212 HIS A CA 1
ATOM 1594 C C . HIS A 1 212 ? 44.819 22.393 24.492 1.00 31.97 212 HIS A C 1
ATOM 1595 O O . HIS A 1 212 ? 44.796 22.188 23.281 1.00 31.65 212 HIS A O 1
ATOM 1602 N N . ASP A 1 213 ? 45.092 21.452 25.394 1.00 32.37 213 ASP A N 1
ATOM 1603 C CA . ASP A 1 213 ? 45.225 20.038 25.028 1.00 32.58 213 ASP A CA 1
ATOM 1604 C C . ASP A 1 213 ? 43.898 19.515 24.522 1.00 32.68 213 ASP A C 1
ATOM 1605 O O . ASP A 1 213 ? 42.848 19.853 25.063 1.00 33.12 213 ASP A O 1
ATOM 1610 N N . LYS A 1 214 ? 43.953 18.684 23.488 1.00 32.89 214 LYS A N 1
ATOM 1611 C CA . LYS A 1 214 ? 42.751 18.150 22.846 1.00 33.19 214 LYS A CA 1
ATOM 1612 C C . LYS A 1 214 ? 42.509 16.680 23.190 1.00 33.16 214 LYS A C 1
ATOM 1613 O O . LYS A 1 214 ? 41.500 16.102 22.799 1.00 33.19 214 LYS A O 1
ATOM 1619 N N . HIS A 1 215 ? 43.438 16.080 23.928 1.00 32.99 215 HIS A N 1
ATOM 1620 C CA . HIS A 1 215 ? 43.289 14.690 24.349 1.00 32.82 215 HIS A CA 1
ATOM 1621 C C . HIS A 1 215 ? 42.292 14.533 25.476 1.00 32.53 215 HIS A C 1
ATOM 1622 O O . HIS A 1 215 ? 42.122 15.417 26.301 1.00 32.43 215 HIS A O 1
ATOM 1629 N N . VAL A 1 216 ? 41.642 13.380 25.507 1.00 32.27 216 VAL A N 1
ATOM 1630 C CA . VAL A 1 216 ? 40.884 12.977 26.673 1.00 32.27 216 VAL A CA 1
ATOM 1631 C C . VAL A 1 216 ? 41.876 12.493 27.710 1.00 32.42 216 VAL A C 1
ATOM 1632 O O . VAL A 1 216 ? 42.805 11.759 27.386 1.0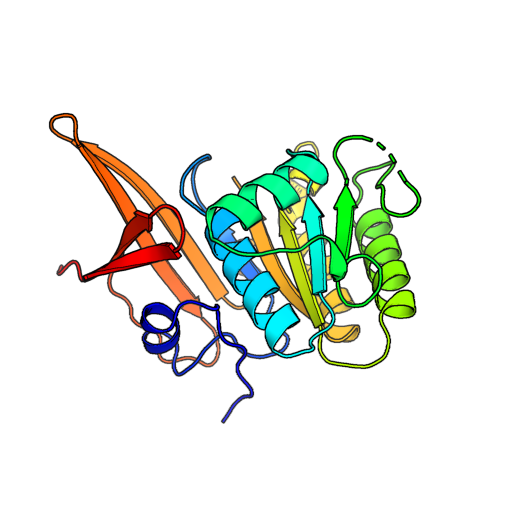0 32.12 216 VAL A O 1
ATOM 1636 N N . TRP A 1 217 ? 41.701 12.927 28.954 1.00 32.90 217 TRP A N 1
ATOM 1637 C CA . TRP A 1 217 ? 42.565 12.465 30.047 1.00 33.10 217 TRP A CA 1
ATOM 1638 C C . TRP A 1 217 ? 41.817 11.613 31.042 1.00 33.07 217 TRP A C 1
ATOM 1639 O O . TRP A 1 217 ? 40.690 11.922 31.430 1.00 32.89 217 TRP A O 1
ATOM 1650 N N . GLU A 1 218 ? 42.449 10.535 31.465 1.00 33.33 218 GLU A N 1
ATOM 1651 C CA . GLU A 1 218 ? 41.905 9.771 32.574 1.00 33.92 218 GLU A CA 1
ATOM 1652 C C . GLU A 1 218 ? 42.232 10.436 33.901 1.00 34.13 218 GLU A C 1
ATOM 1653 O O . GLU A 1 218 ? 43.356 10.892 34.126 1.00 34.46 218 GLU A O 1
ATOM 1659 N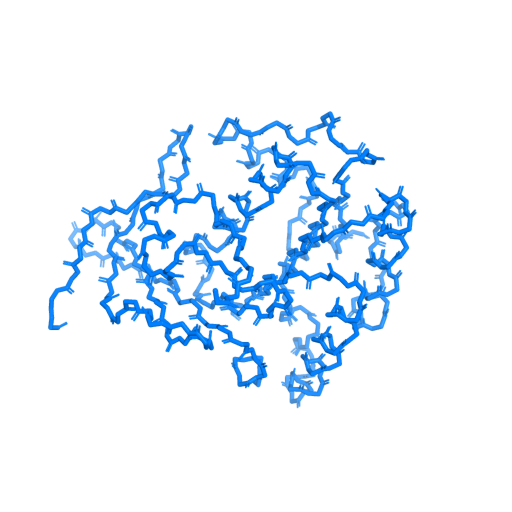 N . ILE A 1 219 ? 41.229 10.497 34.768 1.00 34.52 219 ILE A N 1
ATOM 1660 C CA . ILE A 1 219 ? 41.384 11.095 36.091 1.00 34.50 219 ILE A CA 1
ATOM 1661 C C . ILE A 1 219 ? 40.967 10.135 37.194 1.00 34.64 219 ILE A C 1
ATOM 1662 O O . ILE A 1 219 ? 40.251 9.160 36.970 1.00 34.81 219 ILE A O 1
ATOM 1667 N N . ASP A 1 220 ? 41.466 10.419 38.385 1.00 34.58 220 ASP A N 1
ATOM 1668 C CA . ASP A 1 220 ? 41.123 9.674 39.578 1.00 34.69 220 ASP A CA 1
ATOM 1669 C C . ASP A 1 220 ? 40.687 10.678 40.631 1.00 34.55 220 ASP A C 1
ATOM 1670 O O . ASP A 1 220 ? 41.158 11.815 40.651 1.00 34.40 220 ASP A O 1
ATOM 1675 N N . ILE A 1 221 ? 39.766 10.263 41.486 1.00 34.66 221 ILE A N 1
ATOM 1676 C CA . ILE A 1 221 ? 39.409 11.048 42.661 1.00 34.66 221 ILE A CA 1
ATOM 1677 C C . ILE A 1 221 ? 39.948 10.325 43.886 1.00 34.51 221 ILE A C 1
ATOM 1678 O O . ILE A 1 221 ? 39.472 9.253 44.238 1.00 34.12 221 ILE A O 1
ATOM 1683 N N . VAL A 1 222 ? 40.958 10.919 44.514 1.00 34.74 222 VAL A N 1
ATOM 1684 C CA . VAL A 1 222 ? 41.669 10.290 45.620 1.00 34.87 222 VAL A CA 1
ATOM 1685 C C . VAL A 1 222 ? 41.407 11.020 46.926 1.00 35.11 222 VAL A C 1
ATOM 1686 O O . VAL A 1 222 ? 41.507 12.242 47.000 1.00 34.93 222 VAL A O 1
ATOM 1690 N N . ASN A 1 223 ? 41.078 10.261 47.963 1.00 35.47 223 ASN A N 1
ATOM 1691 C CA . ASN A 1 223 ? 40.878 10.853 49.282 1.00 35.87 223 ASN A CA 1
ATOM 1692 C C . ASN A 1 223 ? 42.088 11.671 49.709 1.00 35.84 223 ASN A C 1
ATOM 1693 O O . ASN A 1 223 ? 43.230 11.238 49.564 1.00 36.03 223 ASN A O 1
ATOM 1698 N N . GLY A 1 224 ? 41.824 12.860 50.230 1.00 35.73 224 GLY A N 1
ATOM 1699 C CA . GLY A 1 224 ? 42.872 13.706 50.778 1.00 35.71 224 GLY A CA 1
ATOM 1700 C C . GLY A 1 224 ? 43.611 14.468 49.704 1.00 35.67 224 GLY A C 1
ATOM 1701 O O . GLY A 1 224 ? 44.469 15.292 49.997 1.00 35.52 224 GLY A O 1
ATOM 1702 N N . LYS A 1 225 ? 43.272 14.200 48.450 1.00 35.86 225 LYS A N 1
ATOM 1703 C CA . LYS A 1 225 ? 43.959 14.850 47.341 1.00 36.08 225 LYS A CA 1
ATOM 1704 C C . LYS A 1 225 ? 43.002 15.514 46.358 1.00 35.60 225 LYS A C 1
ATOM 1705 O O . LYS A 1 225 ? 43.182 16.672 45.988 1.00 35.31 225 LYS A O 1
ATOM 1711 N N . GLY A 1 226 ? 41.988 14.772 45.935 1.00 35.13 226 GLY A N 1
ATOM 1712 C CA . GLY A 1 226 ? 41.042 15.263 44.952 1.00 35.04 226 GLY A CA 1
ATOM 1713 C C . GLY A 1 226 ? 41.280 14.644 43.596 1.00 34.81 226 GLY A C 1
ATOM 1714 O O . GLY A 1 226 ? 41.674 13.483 43.493 1.00 34.43 226 GLY A O 1
ATOM 1715 N N . ILE A 1 227 ? 41.033 15.429 42.551 1.00 34.76 227 ILE A N 1
ATOM 1716 C CA . ILE A 1 227 ? 41.189 14.952 41.176 1.00 34.48 227 ILE A CA 1
ATOM 1717 C C . ILE A 1 227 ? 42.657 14.811 40.796 1.00 34.54 227 ILE A C 1
ATOM 1718 O O . ILE A 1 227 ? 43.442 15.746 40.927 1.00 34.23 227 ILE A O 1
ATOM 1723 N N . VAL A 1 228 ? 43.014 13.624 40.325 1.00 34.08 228 VAL A N 1
ATOM 1724 C CA . VAL A 1 228 ? 44.369 13.355 39.861 1.00 34.07 228 VAL A CA 1
ATOM 1725 C C . VAL A 1 228 ? 44.349 12.886 38.408 1.00 33.73 228 VAL A C 1
ATOM 1726 O O . VAL A 1 228 ? 43.591 11.988 38.047 1.00 33.39 228 VAL A O 1
ATOM 1730 N N . LEU A 1 229 ? 45.187 13.504 37.580 1.00 33.67 229 LEU A N 1
ATOM 1731 C CA . LEU A 1 229 ? 45.346 13.081 36.184 1.00 33.83 229 LEU A CA 1
ATOM 1732 C C . LEU A 1 229 ? 46.230 11.846 36.106 1.00 33.90 229 LEU A C 1
ATOM 1733 O O . LEU A 1 229 ? 47.345 11.829 36.623 1.00 33.52 229 LEU A O 1
ATOM 1738 N N . LYS A 1 230 ? 45.711 10.812 35.457 1.00 34.09 230 LYS A N 1
ATOM 1739 C CA . LYS A 1 230 ? 46.364 9.504 35.454 1.00 34.55 230 LYS A CA 1
ATOM 1740 C C . LYS A 1 230 ? 47.129 9.235 34.160 1.00 35.21 230 LYS A C 1
ATOM 1741 O O . LYS A 1 230 ? 48.111 8.489 34.151 1.00 35.20 230 LYS A O 1
ATOM 1747 N N . GLY A 1 231 ? 46.679 9.837 33.068 1.00 36.00 231 GLY A N 1
ATOM 1748 C CA . GLY A 1 231 ? 47.292 9.600 31.774 1.00 36.85 231 GLY A CA 1
ATOM 1749 C C . GLY A 1 231 ? 46.417 10.033 30.619 1.00 37.85 231 GLY A C 1
ATOM 1750 O O . GLY A 1 231 ? 45.211 10.223 30.760 1.00 37.55 231 GLY A O 1
ATOM 1751 N N . ARG A 1 232 ? 47.058 10.194 29.474 1.00 39.08 232 ARG A N 1
ATOM 1752 C CA . ARG A 1 232 ? 46.430 10.732 28.283 1.00 40.43 232 ARG A CA 1
ATOM 1753 C C . ARG A 1 232 ? 45.993 9.610 27.349 1.00 41.30 232 ARG A C 1
ATOM 1754 O O . ARG A 1 232 ? 46.781 8.715 27.033 1.00 41.37 232 ARG A O 1
ATOM 1762 N N . LEU A 1 233 ? 44.741 9.666 26.905 1.00 42.34 233 LEU A N 1
ATOM 1763 C CA . LEU A 1 233 ? 44.243 8.735 25.887 1.00 43.22 233 LEU A CA 1
ATOM 1764 C C . LEU A 1 233 ? 44.641 9.182 24.484 1.00 44.09 233 LEU A C 1
ATOM 1765 O O . LEU A 1 233 ? 44.585 10.370 24.153 1.00 44.07 233 LEU A O 1
ATOM 1770 N N . GLU A 1 234 ? 45.040 8.212 23.669 1.00 45.07 234 GLU A N 1
ATOM 1771 C CA . GLU A 1 234 ? 45.421 8.458 22.278 1.00 45.98 234 GLU A CA 1
ATOM 1772 C C . GLU A 1 234 ? 44.316 8.034 21.319 1.00 46.72 234 GLU A C 1
ATOM 1773 O O . GLU A 1 234 ? 43.608 7.052 21.556 1.00 46.91 234 GLU A O 1
ATOM 1779 N N . GLU A 1 235 ? 44.176 8.790 20.235 1.00 47.54 235 GLU A N 1
ATOM 1780 C CA . GLU A 1 235 ? 43.228 8.456 19.175 1.00 47.95 235 GLU A CA 1
ATOM 1781 C C . GLU A 1 235 ? 41.835 8.211 19.751 1.00 48.13 235 GLU A C 1
ATOM 1782 O O . GLU A 1 235 ? 41.453 8.826 20.750 1.00 48.33 235 GLU A O 1
#

Radius of gyration: 16.35 Å; Cα contacts (8 Å, |Δi|>4): 464; chains: 1; bounding box: 38×50×40 Å

Sequence (220 aa):
MVSRLSTGILDFDKLIQQGGIPQGFFIALTGEPGTGKTIFSLHFIAKGLRDGDPCIYVTTEESRDSIIRQAKQFNWDFEEYIEKKLIIIDALMDQWSLVNLTPEELVNKVIEAKQKLGYGKARLVIDSVSALFLDKPAMARKISYYLKRVLNKWNFTIYATSQGVEHVADGIIRFRRMIRNGELHRYILIEKMRQTDHDKHVWEIDIVNGKGIVLKGRLEE

Foldseek 3Di:
DADAQALLAQVQCVQWVRHAGFLFEEEEEEAPPQAQLLSQLSRQLSCVVVVAQEEEEAQPDAPVVSQVVNVQQVRHCVVCDLARYDYAYCHPPLSYQPDLELVSVLVSVLVSDVSHDDDAYEYEHHAPCVNDVPPVVCSLVSLLVNSVSVSVVRYHYYHYDNVNCVSGQWYKYKYWDADPNDIWIWIATPHHPPTPGDGWIWTWDQDGNRGIDTDDTDDD

Nearest PDB structures (foldseek):
  2w0m-assembly1_A  TM=1.005E+00  e=8.453E-50  Saccharolobus solfataricus P2
  7dxq-assembly1_B  TM=8.768E-01  e=1.916E-17  Synechococcus elongatus PCC 7942 = FACHB-805
  4tld-assembly1_A  TM=8.374E-01  e=4.971E-18  Synechococcus elongatus PCC 7942 = FACHB-805
  8dba-assembly1_B  TM=8.738E-01  e=2.152E-15  Cereibacter sphaeroides
  8dba-assembly1_H  TM=8.368E-01  e=1.904E-15  Cereibacter sphaeroides

Organism: Saccharolobus solfataricus (strain ATCC 35092 / DSM 1617 / JCM 11322 / P2) (NCBI:txid273057)

CATH classification: 3.40.50.300

InterPro domains:
  IPR010624 KaiC domain [PS51146] (3-243)
  IPR014774 KaiC-like domain [PF06745] (6-230)
  IPR022443 Circadian clock protein, KaiC, thermoprotea [TIGR03881] (4-231)
  IPR027417 P-loop containing nucleoside triphosphate hydrolase [G3DSA:3.40.50.300] (1-235)
  IPR027417 P-loop containing nucleoside triphosphate hydrolase [SSF52540] (2-230)

Solvent-accessible surface area: 10513 Å² total; per-residue (Å²): 227,52,63,49,4,24,0,22,11,128,59,1,9,137,17,0,102,41,0,0,2,74,15,19,0,0,0,0,12,14,108,92,48,1,8,8,24,14,0,0,0,5,0,0,2,65,0,6,143,84,37,9,3,0,0,0,0,1,11,97,48,40,58,87,21,0,16,154,41,0,100,95,12,121,22,74,2,87,115,72,44,81,147,70,0,1,2,0,12,14,82,117,150,93,14,27,4,128,51,53,54,28,114,69,1,1,98,40,0,27,71,0,1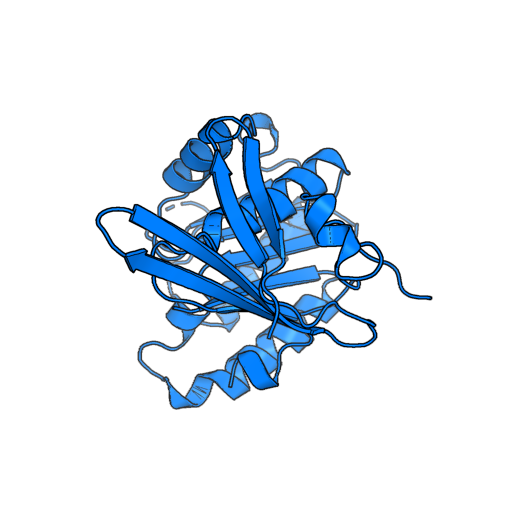7,122,103,12,31,224,32,76,0,1,0,0,0,7,1,0,10,19,6,22,137,107,106,96,100,81,9,136,128,12,0,128,54,0,44,115,12,0,72,140,84,61,1,1,0,0,0,0,19,99,44,9,50,143,16,0,11,0,11,0,39,0,121,83,72,125,158,126,79,93,76,37,40,36,2,43,6,84,53,7,96,126,19,114,27,26,144,57,50,45,47,5,54,49,58,116,30,120,0,2,31,18,124,29,121,69,113,221